Protein AF-0000000084936371 (afdb_homodimer)

Organism: Ferrimonas balearica (strain DSM 9799 / CCM 4581 / KCTC 23876 / PAT) (NCBI:txid550540)

Sequence (306 aa):
MTENYRIDNLDKALLSALQQDARVPYAELAKRHGVSAGTVHVRVEKMKQAGIITGTQAMVDPKSLGYQVCCFIGINLKAAGDYPKVLAKLQALPEVVEAYYTTGHYSIFTKIQTRSIDALHHLLVNQIQAIPQIQSTETLLSLQQPIQRQVTPMTENYRIDNLDKALLSALQQDARVPYAELAKRHGVSAGTVHVRVEKMKQAGIITGTQAMVDPKSLGYQVCCFIGINLKAAGDYPKVLAKLQALPEVVEAYYTTGHYSIFTKIQTRSIDALHHLLVNQIQAIPQIQSTETLLSLQQPIQRQVTP

pLDDT: mean 96.35, std 7.58, range [35.81, 98.81]

InterPro domains:
  IPR000485 AsnC-type HTH domain [PF13404] (7-48)
  IPR000485 AsnC-type HTH domain [PR00033] (7-23)
  IPR000485 AsnC-type HTH domain [PR00033] (23-34)
  IPR000485 AsnC-type HTH domain [PR00033] (34-53)
  IPR000485 AsnC-type HTH domain [PS50956] (7-68)
  IPR011008 Dimeric alpha-beta barrel [SSF54909] (69-153)
  IPR019887 Transcription regulator AsnC/Lrp, ligand binding domain [PF01037] (70-150)
  IPR019888 Transcription regulator AsnC-like [SM00344] (7-114)
  IPR036388 Winged helix-like DNA-binding domain superfamily [G3DSA:1.10.10.10] (2-57)
  IPR036390 Winged helix DNA-binding domain superfamily [SSF46785] (5-67)

Radius of gyration: 20.78 Å; Cα contacts (8 Å, |Δi|>4): 547; chains: 2; bounding box: 46×54×52 Å

Nearest PDB structures (foldseek):
  2cg4-assembly1_A  TM=9.683E-01  e=1.931E-22  Escherichia coli
  2w25-assembly1_B  TM=9.052E-01  e=7.317E-12  Mycobacterium tuberculosis H37Rv
  2w29-assembly1_B  TM=9.040E-01  e=1.673E-11  Mycobacterium tuberculosis H37Rv
  2ivm-assembly1_A  TM=8.876E-01  e=3.823E-11  Mycobacterium tuberculosis H37Rv
  2qz8-assembly1_B-2  TM=8.110E-01  e=8.855E-12  Mycobacterium tuberculosis H37Rv

Secondary structure (DSSP, 8-state):
--------HHHHHHHHHHHH-TTS-HHHHHHHHTS-HHHHHHHHHHHHHTTSEEEEEEEE-TGGGT--EEEEEEEEESSGGGHHHHHHHHHT-TTEEEEEEEESS-SEEEEEEESSHHHHHHIIIIIITTSTTEEEEEEEEEEEEEEE-PPP-/--------HHHHHHHHHHHH-TTS-HHHHHHHHTS-HHHHHHHHHHHHHTTSEEEEEEEE-TGGGT--EEEEEEEEESSGGGHHHHHHHHHT-TTEEEEEEEESS-SEEEEEEESSHHHHHHIIIIIITTSTTEEEEEEEEEEEEEEE-PPP-

Structure (mmCIF, N/CA/C/O backbone):
data_AF-0000000084936371-model_v1
#
loop_
_entity.id
_entity.type
_entity.pdbx_description
1 polymer 'Transcriptional regulator, AsnC family'
#
loop_
_atom_site.group_PDB
_atom_site.id
_atom_site.type_symbol
_atom_site.label_atom_id
_atom_site.label_alt_id
_atom_site.label_comp_id
_atom_site.label_asym_id
_atom_site.label_entity_id
_atom_site.label_seq_id
_atom_site.pdbx_PDB_ins_code
_atom_site.Cartn_x
_atom_site.Cartn_y
_atom_site.Cartn_z
_atom_site.occupancy
_atom_site.B_iso_or_equiv
_atom_site.auth_seq_id
_atom_site.auth_comp_id
_atom_site.auth_asym_id
_atom_site.auth_atom_id
_atom_site.pdbx_PDB_model_num
ATOM 1 N N . MET A 1 1 ? 11.742 22.812 -16.781 1 35.81 1 MET A N 1
ATOM 2 C CA . MET A 1 1 ? 12.617 21.672 -16.609 1 35.81 1 MET A CA 1
ATOM 3 C C . MET A 1 1 ? 12.586 21.172 -15.164 1 35.81 1 MET A C 1
ATOM 5 O O . MET A 1 1 ? 12.984 21.906 -14.25 1 35.81 1 MET A O 1
ATOM 9 N N . THR A 1 2 ? 11.625 20.516 -14.609 1 48.5 2 THR A N 1
ATOM 10 C CA . THR A 1 2 ? 11.453 20.266 -13.18 1 48.5 2 THR A CA 1
ATOM 11 C C . THR A 1 2 ? 12.75 19.75 -12.562 1 48.5 2 THR A C 1
ATOM 13 O O . THR A 1 2 ? 13.289 18.734 -13.008 1 48.5 2 THR A O 1
ATOM 16 N N . GLU A 1 3 ? 13.664 20.609 -12.156 1 56.38 3 GLU A N 1
ATOM 17 C CA . GLU A 1 3 ? 15 20.344 -11.633 1 56.38 3 GLU A CA 1
ATOM 18 C C . GLU A 1 3 ? 15.023 19.109 -10.758 1 56.38 3 GLU A C 1
ATOM 20 O O . GLU A 1 3 ? 14.062 18.812 -10.047 1 56.38 3 GLU A O 1
ATOM 25 N N . ASN A 1 4 ? 15.859 18.031 -11.133 1 73.94 4 ASN A N 1
ATOM 26 C CA . ASN A 1 4 ? 16.141 16.797 -10.398 1 73.94 4 ASN A CA 1
ATOM 27 C C . ASN A 1 4 ? 16.531 17.078 -8.953 1 73.94 4 ASN A C 1
ATOM 29 O O . ASN A 1 4 ? 17.625 17.562 -8.688 1 73.94 4 ASN A O 1
ATOM 33 N N . TYR A 1 5 ? 15.594 17.375 -7.945 1 87.75 5 TYR A N 1
ATOM 34 C CA . TYR A 1 5 ? 15.844 17.609 -6.527 1 87.75 5 TYR A CA 1
ATOM 35 C C . TYR A 1 5 ? 16.578 16.438 -5.902 1 87.75 5 TYR A C 1
ATOM 37 O O . TYR A 1 5 ? 16.125 15.297 -5.961 1 87.75 5 TYR A O 1
ATOM 45 N N . ARG A 1 6 ? 17.844 16.781 -5.586 1 90.81 6 ARG A N 1
ATOM 46 C CA . ARG A 1 6 ? 18.641 15.766 -4.891 1 90.81 6 ARG A CA 1
ATOM 47 C C . ARG A 1 6 ? 18.453 15.867 -3.381 1 90.81 6 ARG A C 1
ATOM 49 O O . ARG A 1 6 ? 18.812 16.891 -2.777 1 90.81 6 ARG A O 1
ATOM 56 N N . ILE A 1 7 ? 18.016 14.891 -2.83 1 94.56 7 ILE A N 1
ATOM 57 C CA . ILE A 1 7 ? 17.703 14.945 -1.406 1 94.56 7 ILE A CA 1
ATOM 58 C C . ILE A 1 7 ? 18.984 14.781 -0.588 1 94.56 7 ILE A C 1
ATOM 60 O O . ILE A 1 7 ? 19.859 13.992 -0.949 1 94.56 7 ILE A O 1
ATOM 64 N N . ASP A 1 8 ? 19.062 15.461 0.548 1 96.56 8 ASP A N 1
ATOM 65 C CA . ASP A 1 8 ? 20.172 15.312 1.484 1 96.56 8 ASP A CA 1
ATOM 66 C C . ASP A 1 8 ? 19.703 14.672 2.791 1 96.56 8 ASP A C 1
ATOM 68 O O . ASP A 1 8 ? 18.594 14.133 2.863 1 96.56 8 ASP A O 1
ATOM 72 N N . ASN A 1 9 ? 20.562 14.688 3.77 1 96.94 9 ASN A N 1
ATOM 73 C CA . ASN A 1 9 ? 20.281 13.977 5.012 1 96.94 9 ASN A CA 1
ATOM 74 C C . ASN A 1 9 ? 19.094 14.578 5.75 1 96.94 9 ASN A C 1
ATOM 76 O O . ASN A 1 9 ? 18.297 13.859 6.355 1 96.94 9 ASN A O 1
ATOM 80 N N . LEU A 1 10 ? 19.031 15.867 5.715 1 97.75 10 LEU A N 1
ATOM 81 C CA . LEU A 1 10 ? 17.875 16.516 6.344 1 97.75 10 LEU A CA 1
ATOM 82 C C . LEU A 1 10 ? 16.578 16.094 5.668 1 97.75 10 LEU A C 1
ATOM 84 O O . LEU A 1 10 ? 15.602 15.758 6.34 1 97.75 10 LEU A O 1
ATOM 88 N N . ASP A 1 11 ? 16.578 16.125 4.316 1 98.12 11 ASP A N 1
ATOM 89 C CA . ASP A 1 11 ? 15.398 15.711 3.568 1 98.12 11 ASP A CA 1
ATOM 90 C C . ASP A 1 11 ? 14.977 14.289 3.947 1 98.12 11 ASP A C 1
ATOM 92 O O . ASP A 1 11 ? 13.789 14.023 4.16 1 98.12 11 ASP A O 1
ATOM 96 N N . LYS A 1 12 ? 15.984 13.445 4.023 1 98.12 12 LYS A N 1
ATOM 97 C CA . LYS A 1 12 ? 15.711 12.055 4.371 1 98.12 12 LYS A CA 1
ATOM 98 C C . LYS A 1 12 ? 15.078 11.945 5.754 1 98.12 12 LYS A C 1
ATOM 100 O O . LYS A 1 12 ? 14.133 11.18 5.953 1 98.12 12 LYS A O 1
ATOM 105 N N . ALA A 1 13 ? 15.586 12.656 6.625 1 98.06 13 ALA A N 1
ATOM 106 C CA . ALA A 1 13 ? 15.07 12.641 7.992 1 98.06 13 ALA A CA 1
ATOM 107 C C . ALA A 1 13 ? 13.641 13.172 8.039 1 98.06 13 ALA A C 1
ATOM 109 O O . ALA A 1 13 ? 12.789 12.602 8.734 1 98.06 13 ALA A O 1
ATOM 110 N N . LEU A 1 14 ? 13.422 14.227 7.363 1 98.44 14 LEU A N 1
ATOM 111 C CA . LEU A 1 14 ? 12.078 14.805 7.309 1 98.44 14 LEU A CA 1
ATOM 112 C C . LEU A 1 14 ? 11.086 13.812 6.707 1 98.44 14 LEU A C 1
ATOM 114 O O . LEU A 1 14 ? 9.992 13.633 7.234 1 98.44 14 LEU A O 1
ATOM 118 N N . LEU A 1 15 ? 11.484 13.188 5.625 1 98.62 15 LEU A N 1
ATOM 119 C CA . LEU A 1 15 ? 10.625 12.211 4.961 1 98.62 15 LEU A CA 1
ATOM 120 C C . LEU A 1 15 ? 10.281 11.062 5.902 1 98.62 15 LEU A C 1
ATOM 122 O O . LEU A 1 15 ? 9.125 10.648 5.996 1 98.62 15 LEU A O 1
ATOM 126 N N . SER A 1 16 ? 11.281 10.586 6.555 1 98.31 16 SER A N 1
ATOM 127 C CA . SER A 1 16 ? 11.07 9.484 7.488 1 98.31 16 SER A CA 1
ATOM 128 C C . SER A 1 16 ? 10.07 9.859 8.57 1 98.31 16 SER A C 1
ATOM 130 O O . SER A 1 16 ? 9.18 9.078 8.906 1 98.31 16 SER A O 1
ATOM 132 N N . ALA A 1 17 ? 10.211 11.031 9.102 1 98.38 17 ALA A N 1
ATOM 133 C CA . ALA A 1 17 ? 9.312 11.508 10.148 1 98.38 17 ALA A CA 1
ATOM 134 C C . ALA A 1 17 ? 7.887 11.656 9.625 1 98.38 17 ALA A C 1
ATOM 136 O O . ALA A 1 17 ? 6.93 11.219 10.273 1 98.38 17 ALA A O 1
ATOM 137 N N . LEU A 1 18 ? 7.754 12.203 8.453 1 98.5 18 LEU A N 1
ATOM 138 C CA . LEU A 1 18 ? 6.445 12.508 7.879 1 98.5 18 LEU A CA 1
ATOM 139 C C . LEU A 1 18 ? 5.75 11.234 7.41 1 98.5 18 LEU A C 1
ATOM 141 O O . LEU A 1 18 ? 4.52 11.156 7.395 1 98.5 18 LEU A O 1
ATOM 145 N N . GLN A 1 19 ? 6.551 10.227 7.012 1 98.44 19 GLN A N 1
ATOM 146 C CA . GLN A 1 19 ? 5.992 8.914 6.68 1 98.44 19 GLN A CA 1
ATOM 147 C C . GLN A 1 19 ? 5.375 8.258 7.906 1 98.44 19 GLN A C 1
ATOM 149 O O . GLN A 1 19 ? 4.422 7.484 7.789 1 98.44 19 GLN A O 1
ATOM 154 N N . GLN A 1 20 ? 5.914 8.57 9.008 1 97.56 20 GLN A N 1
ATOM 155 C CA . GLN A 1 20 ? 5.418 8 10.258 1 97.56 20 GLN A CA 1
ATOM 156 C C . GLN A 1 20 ? 4.223 8.789 10.781 1 97.56 20 GLN A C 1
ATOM 158 O O . GLN A 1 20 ? 3.246 8.211 11.258 1 97.56 20 GLN A O 1
ATOM 163 N N . ASP A 1 21 ? 4.355 10.039 10.695 1 97.69 21 ASP A N 1
ATOM 164 C CA . ASP A 1 21 ? 3.293 10.945 11.117 1 97.69 21 ASP A CA 1
ATOM 165 C C . ASP A 1 21 ? 3.375 12.273 10.375 1 97.69 21 ASP A C 1
ATOM 167 O O . ASP A 1 21 ? 4.188 13.141 10.711 1 97.69 21 ASP A O 1
ATOM 171 N N . ALA A 1 22 ? 2.48 12.422 9.516 1 97.88 22 ALA A N 1
ATOM 172 C CA . ALA A 1 22 ? 2.516 13.617 8.672 1 97.88 22 ALA A CA 1
ATOM 173 C C . ALA A 1 22 ? 1.972 14.828 9.422 1 97.88 22 ALA A C 1
ATOM 175 O O . ALA A 1 22 ? 2.07 15.961 8.945 1 97.88 22 ALA A O 1
ATOM 176 N N . ARG A 1 23 ? 1.447 14.617 10.562 1 94.81 23 ARG A N 1
ATOM 177 C CA . ARG A 1 23 ? 0.842 15.711 11.312 1 94.81 23 ARG A CA 1
ATOM 178 C C . ARG A 1 23 ? 1.843 16.328 12.281 1 94.81 23 ARG A C 1
ATOM 180 O O . ARG A 1 23 ? 1.533 17.312 12.953 1 94.81 23 ARG A O 1
ATOM 187 N N . VAL A 1 24 ? 2.99 15.766 12.383 1 96.38 24 VAL A N 1
ATOM 188 C CA . VAL A 1 24 ? 4.012 16.328 13.266 1 96.38 24 VAL A CA 1
ATOM 189 C C . VAL A 1 24 ? 4.262 17.781 12.906 1 96.38 24 VAL A C 1
ATOM 191 O O . VAL A 1 24 ? 4.414 18.125 11.727 1 96.38 24 VAL A O 1
ATOM 194 N N . PRO A 1 25 ? 4.242 18.688 13.883 1 96.88 25 PRO A N 1
ATOM 195 C CA . PRO A 1 25 ? 4.496 20.109 13.586 1 96.88 25 PRO A CA 1
ATOM 196 C C . PRO A 1 25 ? 5.883 20.344 13 1 96.88 25 PRO A C 1
ATOM 198 O O . PRO A 1 25 ? 6.867 19.781 13.484 1 96.88 25 PRO A O 1
ATOM 201 N N . TYR A 1 26 ? 5.914 21.219 12.023 1 97.06 26 TYR A N 1
ATOM 202 C CA . TYR A 1 26 ? 7.191 21.547 11.406 1 97.06 26 TYR A CA 1
ATOM 203 C C . TYR A 1 26 ? 8.148 22.156 12.422 1 97.06 26 TYR A C 1
ATOM 205 O O . TYR A 1 26 ? 9.359 21.953 12.344 1 97.06 26 TYR A O 1
ATOM 213 N N . ALA A 1 27 ? 7.586 22.859 13.398 1 97.88 27 ALA A N 1
ATOM 214 C CA . ALA A 1 27 ? 8.398 23.453 14.445 1 97.88 27 ALA A CA 1
ATOM 215 C C . ALA A 1 27 ? 9.125 22.391 15.258 1 97.88 27 ALA A C 1
ATOM 217 O O . ALA A 1 27 ? 10.289 22.578 15.633 1 97.88 27 ALA A O 1
ATOM 218 N N . GLU A 1 28 ? 8.484 21.344 15.523 1 97.81 28 GLU A N 1
ATOM 219 C CA . GLU A 1 28 ? 9.086 20.234 16.266 1 97.81 28 GLU A CA 1
ATOM 220 C C . GLU A 1 28 ? 10.195 19.578 15.453 1 97.81 28 GLU A C 1
ATOM 222 O O . GLU A 1 28 ? 11.273 19.297 15.977 1 97.81 28 GLU A O 1
ATOM 227 N N . LEU A 1 29 ? 9.922 19.312 14.188 1 97.62 29 LEU A N 1
ATOM 228 C CA . LEU A 1 29 ? 10.93 18.734 13.305 1 97.62 29 LEU A CA 1
ATOM 229 C C . LEU A 1 29 ? 12.148 19.656 13.211 1 97.62 29 LEU A C 1
ATOM 231 O O . LEU A 1 29 ? 13.289 19.172 13.219 1 97.62 29 LEU A O 1
ATOM 235 N N . ALA A 1 30 ? 11.898 20.922 13.094 1 98.06 30 ALA A N 1
ATOM 236 C CA . ALA A 1 30 ? 12.953 21.922 13.008 1 98.06 30 ALA A CA 1
ATOM 237 C C . ALA A 1 30 ? 13.875 21.859 14.227 1 98.06 30 ALA A C 1
ATOM 239 O O . ALA A 1 30 ? 15.102 21.844 14.086 1 98.06 30 ALA A O 1
ATOM 240 N N . LYS A 1 31 ? 13.289 21.797 15.398 1 97.75 31 LYS A N 1
ATOM 241 C CA . LYS A 1 31 ? 14.039 21.734 16.656 1 97.75 31 LYS A CA 1
ATOM 242 C C . LYS A 1 31 ? 14.914 20.484 16.719 1 97.75 31 LYS A C 1
ATOM 244 O O . LYS A 1 31 ? 16.078 20.562 17.125 1 97.75 31 LYS A O 1
ATOM 249 N N . ARG A 1 32 ? 14.422 19.406 16.266 1 96.81 32 ARG A N 1
ATOM 250 C CA . ARG A 1 32 ? 15.125 18.125 16.312 1 96.81 32 ARG A CA 1
ATOM 251 C C . ARG A 1 32 ? 16.375 18.156 15.438 1 96.81 32 ARG A C 1
ATOM 253 O O . ARG A 1 32 ? 17.359 17.469 15.727 1 96.81 32 ARG A O 1
ATOM 260 N N . HIS A 1 33 ? 16.328 19 14.414 1 97.12 33 HIS A N 1
ATOM 261 C CA . HIS A 1 33 ? 17.391 18.922 13.43 1 97.12 33 HIS A CA 1
ATOM 262 C C . HIS A 1 33 ? 18.172 20.234 13.352 1 97.12 33 HIS A C 1
ATOM 264 O O . HIS A 1 33 ? 18.969 20.438 12.445 1 97.12 33 HIS A O 1
ATOM 270 N N . GLY A 1 34 ? 17.875 21.172 14.195 1 97.25 34 GLY A N 1
ATOM 271 C CA . GLY A 1 34 ? 18.641 22.391 14.312 1 97.25 34 GLY A CA 1
ATOM 272 C C . GLY A 1 34 ? 18.422 23.359 13.156 1 97.25 34 GLY A C 1
ATOM 273 O O . GLY A 1 34 ? 19.375 23.984 12.68 1 97.25 34 GLY A O 1
ATOM 274 N N . VAL A 1 35 ?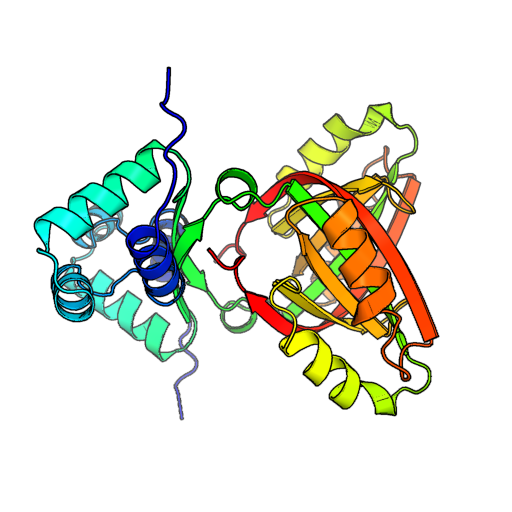 17.266 23.375 12.609 1 97.88 35 VAL A N 1
ATOM 275 C CA . VAL A 1 35 ? 16.906 24.312 11.539 1 97.88 35 VAL A CA 1
ATOM 276 C C . VAL A 1 35 ? 15.656 25.094 11.93 1 97.88 35 VAL A C 1
ATOM 278 O O . VAL A 1 35 ? 15.102 24.891 13.016 1 97.88 35 VAL A O 1
ATOM 281 N N . SER A 1 36 ? 15.297 26.016 11.109 1 97.75 36 SER A N 1
ATOM 282 C CA . SER A 1 36 ? 14.086 26.781 11.375 1 97.75 36 SER A CA 1
ATOM 283 C C . SER A 1 36 ? 12.852 26.062 10.82 1 97.75 36 SER A C 1
ATOM 285 O O . SER A 1 36 ? 12.961 25.25 9.898 1 97.75 36 SER A O 1
ATOM 287 N N . ALA A 1 37 ? 11.703 26.406 11.375 1 97.62 37 ALA A N 1
ATOM 288 C CA . ALA A 1 37 ? 10.445 25.891 10.836 1 97.62 37 ALA A CA 1
ATOM 289 C C . ALA A 1 37 ? 10.273 26.297 9.375 1 97.62 37 ALA A C 1
ATOM 291 O O . ALA A 1 37 ? 9.711 25.531 8.578 1 97.62 37 ALA A O 1
ATOM 292 N N . GLY A 1 38 ? 10.68 27.5 9.023 1 97.94 38 GLY A N 1
ATOM 293 C CA . GLY A 1 38 ? 10.648 27.953 7.645 1 97.94 38 GLY A CA 1
ATOM 294 C C . GLY A 1 38 ? 11.453 27.078 6.707 1 97.94 38 GLY A C 1
ATOM 295 O O . GLY A 1 38 ? 11.023 26.781 5.594 1 97.94 38 GLY A O 1
ATOM 296 N N . THR A 1 39 ? 12.609 26.641 7.172 1 97.81 39 THR A N 1
ATOM 297 C CA . THR A 1 39 ? 13.461 25.75 6.383 1 97.81 39 THR A CA 1
ATOM 298 C C . THR A 1 39 ? 12.758 24.422 6.129 1 97.81 39 THR A C 1
ATOM 300 O O . THR A 1 39 ? 12.766 23.922 5.004 1 97.81 39 THR A O 1
ATOM 303 N N . VAL A 1 40 ? 12.156 23.859 7.176 1 98.38 40 VAL A N 1
ATOM 304 C CA . VAL A 1 40 ? 11.43 22.594 7.031 1 98.38 40 VAL A CA 1
ATOM 305 C C . VAL A 1 40 ? 10.305 22.766 6.004 1 98.38 40 VAL A C 1
ATOM 307 O O . VAL A 1 40 ? 10.148 21.938 5.105 1 98.38 40 VAL A O 1
ATOM 310 N N . HIS A 1 41 ? 9.586 23.844 6.129 1 98 41 HIS A N 1
ATOM 311 C CA . HIS A 1 41 ? 8.484 24.125 5.211 1 98 41 HIS A CA 1
ATOM 312 C C . HIS A 1 41 ? 8.977 24.172 3.768 1 98 41 HIS A C 1
ATOM 314 O O . HIS A 1 41 ? 8.406 23.531 2.887 1 98 41 HIS A O 1
ATOM 320 N N . VAL A 1 42 ? 9.992 24.875 3.535 1 97.88 42 VAL A N 1
ATOM 321 C CA . VAL A 1 42 ? 10.547 25.062 2.197 1 97.88 42 VAL A CA 1
ATOM 322 C C . VAL A 1 42 ? 11.008 23.719 1.635 1 97.88 42 VAL A C 1
ATOM 324 O O . VAL A 1 42 ? 10.734 23.391 0.477 1 97.88 42 VAL A O 1
ATOM 327 N N . ARG A 1 43 ? 11.711 22.953 2.498 1 98.06 43 ARG A N 1
ATOM 328 C CA . ARG A 1 43 ? 12.211 21.656 2.053 1 98.06 43 ARG A CA 1
ATOM 329 C C . ARG A 1 43 ? 11.055 20.719 1.687 1 98.06 43 ARG A C 1
ATOM 331 O O . ARG A 1 43 ? 11.109 20.031 0.662 1 98.06 43 ARG A O 1
ATOM 338 N N . VAL A 1 44 ? 10.039 20.672 2.486 1 97.94 44 VAL A N 1
ATOM 339 C CA . VAL A 1 44 ? 8.883 19.812 2.23 1 97.94 44 VAL A CA 1
ATOM 340 C C . VAL A 1 44 ? 8.203 20.234 0.929 1 97.94 44 VAL A C 1
ATOM 342 O O . VAL A 1 44 ? 7.871 19.391 0.092 1 97.94 44 VAL A O 1
ATOM 345 N N . GLU A 1 45 ? 8.055 21.531 0.758 1 97.31 45 GLU A N 1
ATOM 346 C CA . GLU A 1 45 ? 7.426 22.047 -0.455 1 97.31 45 GLU A CA 1
ATOM 347 C C . GLU A 1 45 ? 8.25 21.703 -1.692 1 97.31 45 GLU A C 1
ATOM 349 O O . GLU A 1 45 ? 7.695 21.344 -2.734 1 97.31 45 GLU A O 1
ATOM 354 N N . LYS A 1 46 ? 9.5 21.812 -1.595 1 97.62 46 LYS A N 1
ATOM 355 C CA . LYS A 1 46 ? 10.375 21.438 -2.705 1 97.62 46 LYS A CA 1
ATOM 356 C C . LYS A 1 46 ? 10.242 19.953 -3.047 1 97.62 46 LYS A C 1
ATOM 358 O O . LYS A 1 46 ? 10.242 19.594 -4.223 1 97.62 46 LYS A O 1
ATOM 363 N N . MET A 1 47 ? 10.117 19.172 -2.018 1 98.06 47 MET A N 1
ATOM 364 C CA . MET A 1 47 ? 9.984 17.734 -2.246 1 98.06 47 MET A CA 1
ATOM 365 C C . MET A 1 47 ? 8.633 17.406 -2.865 1 98.06 47 MET A C 1
ATOM 367 O O . MET A 1 47 ? 8.523 16.469 -3.662 1 98.06 47 MET A O 1
ATOM 371 N N . LYS A 1 48 ? 7.625 18.125 -2.535 1 97.62 48 LYS A N 1
ATOM 372 C CA . LYS A 1 48 ? 6.328 17.969 -3.191 1 97.62 48 LYS A CA 1
ATOM 373 C C . LYS A 1 48 ? 6.414 18.344 -4.668 1 97.62 48 LYS A C 1
ATOM 375 O O . LYS A 1 48 ? 5.953 17.594 -5.531 1 97.62 48 LYS A O 1
ATOM 380 N N . GLN A 1 49 ? 7.027 19.422 -4.973 1 97 49 GLN A N 1
ATOM 381 C CA . GLN A 1 49 ? 7.156 19.922 -6.336 1 97 49 GLN A CA 1
ATOM 382 C C . GLN A 1 49 ? 7.98 18.969 -7.195 1 97 49 GLN A C 1
ATOM 384 O O . GLN A 1 49 ? 7.723 18.812 -8.391 1 97 49 GLN A O 1
ATOM 389 N N . ALA A 1 50 ? 8.906 18.391 -6.52 1 96.94 50 ALA A N 1
ATOM 390 C CA . ALA A 1 50 ? 9.781 17.453 -7.227 1 96.94 50 ALA A CA 1
ATOM 391 C C . ALA A 1 50 ? 9.109 16.094 -7.422 1 96.94 50 ALA A C 1
ATOM 393 O O . ALA A 1 50 ? 9.68 15.211 -8.055 1 96.94 50 ALA A O 1
ATOM 394 N N . GLY A 1 51 ? 7.969 15.898 -6.812 1 97.12 51 GLY A N 1
ATOM 395 C CA . GLY A 1 51 ? 7.238 14.648 -6.969 1 97.12 51 GLY A CA 1
ATOM 396 C C . GLY A 1 51 ? 7.684 13.57 -6 1 97.12 51 GLY A C 1
ATOM 397 O O . GLY A 1 51 ? 7.297 12.406 -6.137 1 97.12 51 GLY A O 1
ATOM 398 N N . ILE A 1 52 ? 8.562 13.914 -5.078 1 98.12 52 ILE A N 1
ATOM 399 C CA . ILE A 1 52 ? 9.031 12.961 -4.078 1 98.12 52 ILE A CA 1
ATOM 400 C C . ILE A 1 52 ? 7.91 12.672 -3.08 1 98.12 52 ILE A C 1
ATOM 402 O O . ILE A 1 52 ? 7.621 11.508 -2.785 1 98.12 52 ILE A O 1
ATOM 406 N N . ILE A 1 53 ? 7.387 13.719 -2.541 1 98.25 53 ILE A N 1
ATOM 407 C CA . ILE A 1 53 ? 6.16 13.594 -1.76 1 98.25 53 ILE A CA 1
ATOM 408 C C . ILE A 1 53 ? 4.945 13.695 -2.682 1 98.25 53 ILE A C 1
ATOM 410 O O . ILE A 1 53 ? 4.754 14.703 -3.359 1 98.25 53 ILE A O 1
ATOM 414 N N . THR A 1 54 ? 4.16 12.695 -2.691 1 97.94 54 THR A N 1
ATOM 415 C CA . THR A 1 54 ? 3.084 12.641 -3.676 1 97.94 54 THR A CA 1
ATOM 416 C C . THR A 1 54 ? 1.75 13.023 -3.041 1 97.94 54 THR A C 1
ATOM 418 O O . THR A 1 54 ? 0.756 13.219 -3.742 1 97.94 54 THR A O 1
ATOM 421 N N . GLY A 1 55 ? 1.724 13.102 -1.684 1 97.62 55 GLY A N 1
ATOM 422 C CA . GLY A 1 55 ? 0.52 13.484 -0.959 1 97.62 55 GLY A CA 1
ATOM 423 C C . GLY A 1 55 ? 0.563 13.109 0.509 1 97.62 55 GLY A C 1
ATOM 424 O O . GLY A 1 55 ? 1.533 12.5 0.972 1 97.62 55 GLY A O 1
ATOM 425 N N . THR A 1 56 ? -0.404 13.555 1.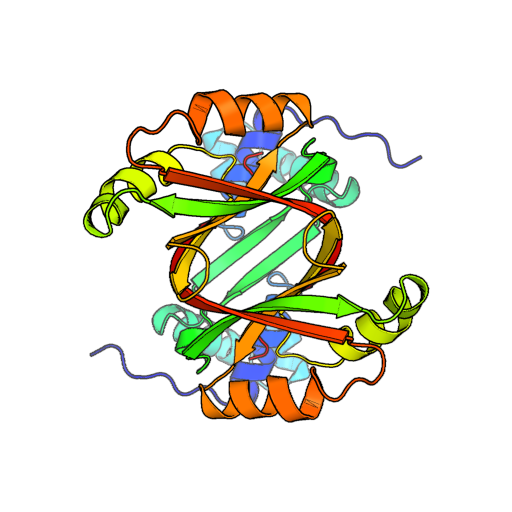198 1 98.38 56 THR A N 1
ATOM 426 C CA . THR A 1 56 ? -0.639 13.18 2.59 1 98.38 56 THR A CA 1
ATOM 427 C C . THR A 1 56 ? -2.004 12.523 2.75 1 98.38 56 THR A C 1
ATOM 429 O O . THR A 1 56 ? -3.025 13.094 2.363 1 98.38 56 THR A O 1
ATOM 432 N N . GLN A 1 57 ? -1.984 11.344 3.312 1 98.62 57 GLN A N 1
ATOM 433 C CA . GLN A 1 57 ? -3.217 10.562 3.332 1 98.62 57 GLN A CA 1
ATOM 434 C C . GLN A 1 57 ? -3.518 10.039 4.734 1 98.62 57 GLN A C 1
ATOM 436 O O . GLN A 1 57 ? -2.6 9.711 5.492 1 98.62 57 GLN A O 1
ATOM 441 N N . ALA A 1 58 ? -4.812 9.969 5.059 1 98.56 58 ALA A N 1
ATOM 442 C CA . ALA A 1 58 ? -5.246 9.188 6.215 1 98.56 58 ALA A CA 1
ATOM 443 C C . ALA A 1 58 ? -5.246 7.695 5.902 1 98.56 58 ALA A C 1
ATOM 445 O O . ALA A 1 58 ? -5.816 7.266 4.898 1 98.56 58 ALA A O 1
ATOM 446 N N . MET A 1 59 ? -4.555 6.984 6.688 1 98.62 59 MET A N 1
ATOM 447 C CA . MET A 1 59 ? -4.531 5.531 6.551 1 98.62 59 MET A CA 1
ATOM 448 C C . MET A 1 59 ? -5.676 4.895 7.332 1 98.62 59 MET A C 1
ATOM 450 O O . MET A 1 59 ? -5.973 5.312 8.453 1 98.62 59 MET A O 1
ATOM 454 N N . VAL A 1 60 ? -6.27 3.924 6.699 1 98.19 60 VAL A N 1
ATOM 455 C CA . VAL A 1 60 ? -7.402 3.289 7.359 1 98.19 60 VAL A CA 1
ATOM 456 C C . VAL A 1 60 ? -7.137 1.795 7.531 1 98.19 60 VAL A C 1
ATOM 458 O O . VAL A 1 60 ? -6.383 1.201 6.754 1 98.19 60 VAL A O 1
ATOM 461 N N . ASP A 1 61 ? -7.758 1.234 8.5 1 97.44 61 ASP A N 1
ATOM 462 C CA . ASP A 1 61 ? -7.723 -0.209 8.711 1 97.44 61 ASP A CA 1
ATOM 463 C C . ASP A 1 61 ? -8.852 -0.905 7.961 1 97.44 61 ASP A C 1
ATOM 465 O O . ASP A 1 61 ? -10.023 -0.756 8.312 1 97.44 61 ASP A O 1
ATOM 469 N N . PRO A 1 62 ? -8.531 -1.671 6.969 1 97.69 62 PRO A N 1
ATOM 470 C CA . PRO A 1 62 ? -9.594 -2.332 6.203 1 97.69 62 PRO A CA 1
ATOM 471 C C . PRO A 1 62 ? -10.516 -3.176 7.078 1 97.69 62 PRO A C 1
ATOM 473 O O . PRO A 1 62 ? -11.734 -3.174 6.879 1 97.69 62 PRO A O 1
ATOM 476 N N . LYS A 1 63 ? -10 -3.861 8.055 1 96.38 63 LYS A N 1
ATOM 477 C CA . LYS A 1 63 ? -10.797 -4.73 8.914 1 96.38 63 LYS A CA 1
ATOM 478 C C . LYS A 1 63 ? -11.844 -3.932 9.688 1 96.38 63 LYS A C 1
ATOM 480 O O . LYS A 1 63 ? -13 -4.359 9.805 1 96.38 63 LYS A O 1
ATOM 485 N N . SER A 1 64 ? -11.422 -2.82 10.164 1 96.12 64 SER A N 1
ATOM 486 C CA . SER A 1 64 ? -12.336 -1.964 10.914 1 96.12 64 SER A CA 1
ATOM 487 C C . SER A 1 64 ? -13.438 -1.411 10.016 1 96.12 64 SER A C 1
ATOM 489 O O . SER A 1 64 ? -14.469 -0.938 10.508 1 96.12 64 SER A O 1
ATOM 491 N N . LEU A 1 65 ? -13.234 -1.469 8.727 1 96.19 65 LEU A N 1
ATOM 492 C CA . LEU A 1 65 ? -14.234 -0.994 7.773 1 96.19 65 LEU A CA 1
ATOM 493 C C . LEU A 1 65 ? -15.039 -2.156 7.207 1 96.19 65 LEU A C 1
ATOM 495 O O . LEU A 1 65 ? -15.828 -1.976 6.273 1 96.19 65 LEU A O 1
ATOM 499 N N . GLY A 1 66 ? -14.758 -3.332 7.68 1 96.06 66 GLY A N 1
ATOM 500 C CA . GLY A 1 66 ? -15.57 -4.488 7.332 1 96.06 66 GLY A CA 1
ATOM 501 C C . GLY A 1 66 ? -14.93 -5.375 6.281 1 96.06 66 GLY A C 1
ATOM 502 O O . GLY A 1 66 ? -15.516 -6.375 5.867 1 96.06 66 GLY A O 1
ATOM 503 N N . TYR A 1 67 ? -13.789 -5.02 5.824 1 97.88 67 TYR A N 1
ATOM 504 C CA . TYR A 1 67 ? -13.07 -5.879 4.891 1 97.88 67 TYR A CA 1
ATOM 505 C C . TYR A 1 67 ? -12.367 -7.012 5.629 1 97.88 67 TYR A C 1
ATOM 507 O O . TYR A 1 67 ? -11.336 -6.801 6.273 1 97.88 67 TYR A O 1
ATOM 515 N N . GLN A 1 68 ? -12.773 -8.188 5.348 1 97.62 68 GLN A N 1
ATOM 516 C CA . GLN A 1 68 ? -12.297 -9.305 6.152 1 97.62 68 GLN A CA 1
ATOM 517 C C . GLN A 1 68 ? -11.383 -10.219 5.34 1 97.62 68 GLN A C 1
ATOM 519 O O . GLN A 1 68 ? -10.727 -11.102 5.891 1 97.62 68 GLN A O 1
ATOM 524 N N . VAL A 1 69 ? -11.391 -9.953 4.059 1 98.38 69 VAL A N 1
ATOM 525 C CA . VAL A 1 69 ? -10.641 -10.859 3.193 1 98.38 69 VAL A CA 1
ATOM 526 C C . VAL A 1 69 ? -9.641 -10.07 2.352 1 98.38 69 VAL A C 1
ATOM 528 O O . VAL A 1 69 ? -10 -9.07 1.723 1 98.38 69 VAL A O 1
ATOM 531 N N . CYS A 1 70 ? -8.461 -10.43 2.457 1 98.69 70 CYS A N 1
ATOM 532 C CA . CYS A 1 70 ? -7.395 -9.945 1.587 1 98.69 70 CYS A CA 1
ATOM 533 C C . CYS A 1 70 ? -6.781 -11.086 0.785 1 98.69 70 CYS A C 1
ATOM 535 O O . CYS A 1 70 ? -6.457 -12.141 1.341 1 98.69 70 CYS A O 1
ATOM 537 N N . CYS A 1 71 ? -6.68 -10.914 -0.48 1 98.31 71 CYS A N 1
ATOM 538 C CA . CYS A 1 71 ? -6.027 -11.938 -1.288 1 98.31 71 CYS A CA 1
ATOM 539 C C . CYS A 1 71 ? -5.348 -11.32 -2.506 1 98.31 71 CYS A C 1
ATOM 541 O O . CYS A 1 71 ? -5.527 -10.133 -2.789 1 98.31 71 CYS A O 1
ATOM 543 N N . PHE A 1 72 ? -4.574 -12.164 -3.121 1 98.12 72 PHE A N 1
ATOM 544 C CA . PHE A 1 72 ? -3.936 -11.828 -4.387 1 98.12 72 PHE A CA 1
ATOM 545 C C . PHE A 1 72 ? -4.453 -12.719 -5.508 1 98.12 72 PHE A C 1
ATOM 547 O O . PHE A 1 72 ? -4.672 -13.922 -5.305 1 98.12 72 PHE A O 1
ATOM 554 N N . ILE A 1 73 ? -4.586 -12.141 -6.66 1 98 73 ILE A N 1
ATOM 555 C CA . ILE A 1 73 ? -5.004 -12.914 -7.82 1 98 73 ILE A CA 1
ATOM 556 C C . ILE A 1 73 ? -4.008 -12.719 -8.961 1 98 73 ILE A C 1
ATOM 558 O O . ILE A 1 73 ? -3.824 -11.602 -9.445 1 98 73 ILE A O 1
ATOM 562 N N . GLY A 1 74 ? -3.32 -13.797 -9.32 1 97.5 74 GLY A N 1
ATOM 563 C CA . GLY A 1 74 ? -2.602 -13.836 -10.586 1 97.5 74 GLY A CA 1
ATOM 564 C C . GLY A 1 74 ? -3.508 -14.055 -11.781 1 97.5 74 GLY A C 1
ATOM 565 O O . GLY A 1 74 ? -4.352 -14.953 -11.766 1 97.5 74 GLY A O 1
ATOM 566 N N . ILE A 1 75 ? -3.34 -13.281 -12.805 1 98.44 75 ILE A N 1
ATOM 567 C CA . ILE A 1 75 ? -4.203 -13.336 -13.977 1 98.44 75 ILE A CA 1
ATOM 568 C C . ILE A 1 75 ? -3.365 -13.602 -15.227 1 98.44 75 ILE A C 1
ATOM 570 O O . ILE A 1 75 ? -2.367 -12.914 -15.469 1 98.44 75 ILE A O 1
ATOM 574 N N . ASN A 1 76 ? -3.744 -14.578 -15.93 1 98.38 76 ASN A N 1
ATOM 575 C CA . ASN A 1 76 ? -3.188 -14.836 -17.25 1 98.38 76 ASN A CA 1
ATOM 576 C C . ASN A 1 76 ? -4.156 -14.422 -18.359 1 98.38 76 ASN A C 1
ATOM 578 O O . ASN A 1 76 ? -5.328 -14.812 -18.344 1 98.38 76 ASN A O 1
ATOM 582 N N . LEU A 1 77 ? -3.652 -13.727 -19.312 1 98.25 77 LEU A N 1
ATOM 583 C CA . LEU A 1 77 ? -4.477 -13.234 -20.422 1 98.25 77 LEU A CA 1
ATOM 584 C C . LEU A 1 77 ? -4.434 -14.195 -21.594 1 98.25 77 LEU A C 1
ATOM 586 O O . LEU A 1 77 ? -3.455 -14.922 -21.781 1 98.25 77 LEU A O 1
ATOM 590 N N . LYS A 1 78 ? -5.477 -14.195 -22.391 1 97.69 78 LYS A N 1
ATOM 591 C CA . LYS A 1 78 ? -5.52 -15.008 -23.594 1 97.69 78 LYS A CA 1
ATOM 592 C C . LYS A 1 78 ? -4.516 -14.516 -24.625 1 97.69 78 LYS A C 1
ATOM 594 O O . LYS A 1 78 ? -3.875 -15.312 -25.312 1 97.69 78 LYS A O 1
ATOM 599 N N . ALA A 1 79 ? -4.438 -13.234 -24.703 1 96.44 79 ALA A N 1
ATOM 600 C CA . ALA A 1 79 ? -3.475 -12.602 -25.594 1 96.44 79 ALA A CA 1
ATOM 601 C C . ALA A 1 79 ? -2.801 -11.414 -24.922 1 96.44 79 ALA A C 1
ATOM 603 O O . ALA A 1 79 ? -3.449 -10.656 -24.203 1 96.44 79 ALA A O 1
ATOM 604 N N . ALA A 1 80 ? -1.502 -11.219 -25.297 1 89.38 80 ALA A N 1
ATOM 605 C CA . ALA A 1 80 ? -0.73 -10.141 -24.688 1 89.38 80 ALA A CA 1
ATOM 606 C C . ALA A 1 80 ? -1.376 -8.781 -24.938 1 89.38 80 ALA A C 1
ATOM 608 O O . ALA A 1 80 ? -1.35 -7.898 -24.078 1 89.38 80 ALA A O 1
ATOM 609 N N . GLY A 1 81 ? -1.987 -8.656 -26.016 1 95.25 81 GLY A N 1
ATOM 610 C CA . GLY A 1 81 ? -2.586 -7.391 -26.406 1 95.25 81 GLY A CA 1
ATOM 611 C C . GLY A 1 81 ? -3.844 -7.059 -25.641 1 95.25 81 GLY A C 1
ATOM 612 O O . GLY A 1 81 ? -4.359 -5.941 -25.719 1 95.25 81 GLY A O 1
ATOM 613 N N . ASP A 1 82 ? -4.316 -7.93 -24.781 1 97.31 82 ASP A N 1
ATOM 614 C CA . ASP A 1 82 ? -5.574 -7.773 -24.062 1 97.31 82 ASP A CA 1
ATOM 615 C C . ASP A 1 82 ? -5.371 -6.938 -22.797 1 97.31 82 ASP A C 1
ATOM 617 O O . ASP A 1 82 ? -6.344 -6.52 -22.156 1 97.31 82 ASP A O 1
ATOM 621 N N . TYR A 1 83 ? -4.16 -6.574 -22.531 1 97.31 83 TYR A N 1
ATOM 622 C CA . TYR A 1 83 ? -3.777 -5.969 -21.266 1 97.31 83 TYR A CA 1
ATOM 623 C C . TYR A 1 83 ? -4.539 -4.672 -21.016 1 97.31 83 TYR A C 1
ATOM 625 O O . TYR A 1 83 ? -5.207 -4.516 -20 1 97.31 83 TYR A O 1
ATOM 633 N N . PRO A 1 84 ? -4.594 -3.73 -21.984 1 97.5 84 PRO A N 1
ATOM 634 C CA . PRO A 1 84 ? -5.277 -2.467 -21.703 1 97.5 84 PRO A CA 1
ATOM 635 C C . PRO A 1 84 ? -6.766 -2.652 -21.422 1 97.5 84 PRO A C 1
ATOM 637 O O . PRO A 1 84 ? -7.32 -1.983 -20.547 1 97.5 84 PRO A O 1
ATOM 640 N N . LYS A 1 85 ? -7.371 -3.555 -22.109 1 97.88 85 LYS A N 1
ATOM 641 C CA . LYS A 1 85 ? -8.797 -3.801 -21.938 1 97.88 85 LYS A CA 1
ATOM 642 C C . LYS A 1 85 ? -9.086 -4.395 -20.562 1 97.88 85 LYS A C 1
ATOM 644 O O . LYS A 1 85 ? -10.016 -3.963 -19.875 1 97.88 85 LYS A O 1
ATOM 649 N N . VAL A 1 86 ? -8.336 -5.348 -20.172 1 98.56 86 VAL A N 1
ATOM 650 C CA . VAL A 1 86 ? -8.531 -6.004 -18.875 1 98.56 86 VAL A CA 1
ATOM 651 C C . VAL A 1 86 ? -8.234 -5.016 -17.75 1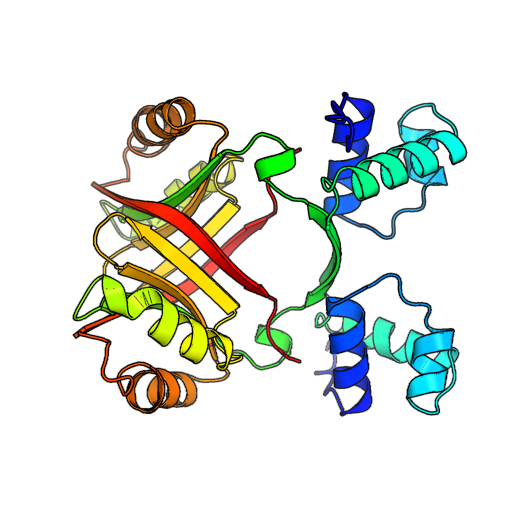 98.56 86 VAL A C 1
ATOM 653 O O . VAL A 1 86 ? -8.969 -4.953 -16.766 1 98.56 86 VAL A O 1
ATOM 656 N N . LEU A 1 87 ? -7.176 -4.207 -17.922 1 98.44 87 LEU A N 1
ATOM 657 C CA . LEU A 1 87 ? -6.812 -3.221 -16.906 1 98.44 87 LEU A CA 1
ATOM 658 C C . LEU A 1 87 ? -7.953 -2.234 -16.672 1 98.44 87 LEU A C 1
ATOM 660 O O . LEU A 1 87 ? -8.258 -1.889 -15.523 1 98.44 87 LEU A O 1
ATOM 664 N N . ALA A 1 88 ? -8.555 -1.78 -17.719 1 98.44 88 ALA A N 1
ATOM 665 C CA . ALA A 1 88 ? -9.664 -0.84 -17.609 1 98.44 88 ALA A CA 1
ATOM 666 C C . ALA A 1 88 ? -10.805 -1.434 -16.797 1 98.44 88 ALA A C 1
ATOM 668 O O . ALA A 1 88 ? -11.414 -0.744 -15.969 1 98.44 88 ALA A O 1
ATOM 669 N N . LYS A 1 89 ? -11.117 -2.676 -17 1 98.56 89 LYS A N 1
ATOM 670 C CA . LYS A 1 89 ? -12.172 -3.355 -16.25 1 98.56 89 LYS A CA 1
ATOM 671 C C . LYS A 1 89 ? -11.797 -3.51 -14.781 1 98.56 89 LYS A C 1
ATOM 673 O O . LYS A 1 89 ? -12.641 -3.322 -13.898 1 98.56 89 LYS A O 1
ATOM 678 N N . LEU A 1 90 ? -10.547 -3.861 -14.539 1 98.81 90 LEU A N 1
ATOM 679 C CA . LEU A 1 90 ? -10.07 -3.998 -13.164 1 98.81 90 LEU A CA 1
ATOM 680 C C . LEU A 1 90 ? -10.125 -2.658 -12.438 1 98.81 90 LEU A C 1
ATOM 682 O O . LEU A 1 90 ? -10.406 -2.609 -11.234 1 98.81 90 LEU A O 1
ATOM 686 N N . GLN A 1 91 ? -9.836 -1.564 -13.156 1 98.56 91 GLN A N 1
ATOM 687 C CA . GLN A 1 91 ? -9.859 -0.222 -12.586 1 98.56 91 GLN A CA 1
ATOM 688 C C . GLN A 1 91 ? -11.266 0.141 -12.102 1 98.56 91 GLN A C 1
ATOM 690 O O . GLN A 1 91 ? -11.414 0.899 -11.141 1 98.56 91 GLN A O 1
ATOM 695 N N . ALA A 1 92 ? -12.234 -0.449 -12.656 1 98.25 92 ALA A N 1
ATOM 696 C CA . ALA A 1 92 ? -13.625 -0.147 -12.336 1 98.25 92 ALA A CA 1
ATOM 697 C C . ALA A 1 92 ? -14.094 -0.937 -11.117 1 98.25 92 ALA A C 1
ATOM 699 O O . ALA A 1 92 ? -15.188 -0.704 -10.602 1 98.25 92 ALA A O 1
ATOM 700 N N . LEU A 1 93 ? -13.344 -1.883 -10.648 1 98.44 93 LEU A N 1
ATOM 701 C CA . LEU A 1 93 ? -13.68 -2.701 -9.484 1 98.44 93 LEU A CA 1
ATOM 702 C C . LEU A 1 93 ? -13.023 -2.15 -8.227 1 98.44 93 LEU A C 1
ATOM 704 O O . LEU A 1 93 ? -11.812 -2.285 -8.047 1 98.44 93 LEU A O 1
ATOM 708 N N . PRO A 1 94 ? -13.758 -1.594 -7.297 1 97.94 94 PRO A N 1
ATOM 709 C CA . PRO A 1 94 ? -13.172 -0.954 -6.113 1 97.94 94 PRO A CA 1
ATOM 710 C C . PRO A 1 94 ? -12.43 -1.941 -5.215 1 97.94 94 PRO A C 1
ATOM 712 O O . PRO A 1 94 ? -11.555 -1.543 -4.445 1 97.94 94 PRO A O 1
ATOM 715 N N . GLU A 1 95 ? -12.758 -3.213 -5.359 1 98.62 95 GLU A N 1
ATOM 716 C CA . GLU A 1 95 ? -12.125 -4.246 -4.543 1 98.62 95 GLU A CA 1
ATOM 717 C C . GLU A 1 95 ? -10.672 -4.465 -4.957 1 98.62 95 GLU A C 1
ATOM 719 O O . GLU A 1 95 ? -9.891 -5.043 -4.203 1 98.62 95 GLU A O 1
ATOM 724 N N . VAL A 1 96 ? -10.375 -4.062 -6.207 1 98.81 96 VAL A N 1
ATOM 725 C CA . VAL A 1 96 ? -8.992 -4.117 -6.664 1 98.81 96 VAL A CA 1
ATOM 726 C C . VAL A 1 96 ? -8.219 -2.922 -6.109 1 98.81 96 VAL A C 1
ATOM 728 O O . VAL A 1 96 ? -8.352 -1.802 -6.605 1 98.81 96 VAL A O 1
ATOM 731 N N . VAL A 1 97 ? -7.348 -3.223 -5.152 1 98.75 97 VAL A N 1
ATOM 732 C CA . VAL A 1 97 ? -6.699 -2.1 -4.484 1 98.75 97 VAL A CA 1
ATOM 733 C C . VAL A 1 97 ? -5.285 -1.922 -5.027 1 98.75 97 VAL A C 1
ATOM 735 O O . VAL A 1 97 ? -4.699 -0.842 -4.918 1 98.75 97 VAL A O 1
ATOM 738 N N . GLU A 1 98 ? -4.719 -2.955 -5.613 1 98.75 98 GLU A N 1
ATOM 739 C CA . GLU A 1 98 ? -3.465 -2.875 -6.355 1 98.75 98 GLU A CA 1
ATOM 740 C C . GLU A 1 98 ? -3.514 -3.738 -7.613 1 98.75 98 GLU A C 1
ATOM 742 O O . GLU A 1 98 ? -4.18 -4.777 -7.637 1 98.75 98 GLU A O 1
ATOM 747 N N . ALA A 1 99 ? -2.803 -3.299 -8.602 1 98.75 99 ALA A N 1
ATOM 748 C CA . ALA A 1 99 ? -2.584 -4.094 -9.812 1 98.75 99 ALA A CA 1
ATOM 749 C C . ALA A 1 99 ? -1.207 -3.816 -10.406 1 98.75 99 ALA A C 1
ATOM 751 O O . ALA A 1 99 ? -0.746 -2.672 -10.414 1 98.75 99 ALA A O 1
ATOM 752 N N . TYR A 1 100 ? -0.647 -4.84 -10.93 1 98.44 100 TYR A N 1
ATOM 753 C CA . TYR A 1 100 ? 0.696 -4.789 -11.492 1 98.44 100 TYR A CA 1
ATOM 754 C C . TYR A 1 100 ? 0.753 -5.512 -12.836 1 98.44 100 TYR A C 1
ATOM 756 O O . TYR A 1 100 ? 0.164 -6.586 -12.992 1 98.44 100 TYR A O 1
ATOM 764 N N . TYR A 1 101 ? 1.427 -4.883 -13.773 1 97.94 101 TYR A N 1
ATOM 765 C CA . TYR A 1 101 ? 1.876 -5.602 -14.961 1 97.94 101 TYR A CA 1
ATOM 766 C C . TYR A 1 101 ? 3.193 -6.324 -14.695 1 97.94 101 TYR A C 1
ATOM 768 O O . TYR A 1 101 ? 4.207 -5.688 -14.406 1 97.94 101 TYR A O 1
ATOM 776 N N . THR A 1 102 ? 3.135 -7.598 -14.773 1 96.88 102 THR A N 1
ATOM 777 C CA . THR A 1 102 ? 4.273 -8.352 -14.258 1 96.88 102 THR A CA 1
ATOM 778 C C . THR A 1 102 ? 4.906 -9.195 -15.359 1 96.88 102 THR A C 1
ATOM 780 O O . THR A 1 102 ? 4.324 -9.359 -16.438 1 96.88 102 THR A O 1
ATOM 783 N N . THR A 1 103 ? 6.16 -9.523 -15.047 1 92.69 103 THR A N 1
ATOM 784 C CA . THR A 1 103 ? 6.809 -10.586 -15.797 1 92.69 103 THR A CA 1
ATOM 785 C C . THR A 1 103 ? 6.93 -11.852 -14.953 1 92.69 103 THR A C 1
ATOM 787 O O . THR A 1 103 ? 6.859 -11.789 -13.719 1 92.69 103 THR A O 1
ATOM 790 N N . GLY A 1 104 ? 6.855 -13.008 -15.617 1 86.25 104 GLY A N 1
ATOM 791 C CA . GLY A 1 104 ? 6.852 -14.289 -14.938 1 86.25 104 GLY A CA 1
ATOM 792 C C . GLY A 1 104 ? 5.648 -15.148 -15.281 1 86.25 104 GLY A C 1
ATOM 793 O O . GLY A 1 104 ? 5.227 -15.203 -16.438 1 86.25 104 GLY A O 1
ATOM 794 N N . HIS A 1 105 ? 5.066 -15.586 -14.086 1 87.88 105 HIS A N 1
ATOM 795 C CA . HIS A 1 105 ? 4.039 -16.594 -14.281 1 87.88 105 HIS A CA 1
ATOM 796 C C . HIS A 1 105 ? 2.709 -15.969 -14.68 1 87.88 105 HIS A C 1
ATOM 798 O O . HIS A 1 105 ? 1.86 -16.625 -15.281 1 87.88 105 HIS A O 1
ATOM 804 N N . TYR A 1 106 ? 2.539 -14.664 -14.297 1 95.56 106 TYR A N 1
ATOM 805 C CA . TYR A 1 106 ? 1.259 -14.016 -14.539 1 95.56 106 TYR A CA 1
ATOM 806 C C . TYR A 1 106 ? 1.435 -12.773 -15.414 1 95.56 106 TYR A C 1
ATOM 808 O O . TYR A 1 106 ? 2.461 -12.094 -15.336 1 95.56 106 TYR A O 1
ATOM 816 N N . SER A 1 107 ? 0.393 -12.484 -16.188 1 97.69 107 SER A N 1
ATOM 817 C CA . SER A 1 107 ? 0.357 -11.234 -16.938 1 97.69 107 SER A CA 1
ATOM 818 C C . SER A 1 107 ? 0.055 -10.047 -16.031 1 97.69 107 SER A C 1
ATOM 820 O O . SER A 1 107 ? 0.67 -8.992 -16.156 1 97.69 107 SER A O 1
ATOM 822 N N . ILE A 1 108 ? -0.935 -10.211 -15.203 1 98.31 108 ILE A N 1
ATOM 823 C CA . ILE A 1 108 ? -1.366 -9.203 -14.242 1 98.31 108 ILE A CA 1
ATOM 824 C C . ILE A 1 108 ? -1.425 -9.812 -12.844 1 98.31 108 ILE A C 1
ATOM 826 O O . ILE A 1 108 ? -1.869 -10.945 -12.672 1 98.31 108 ILE A O 1
ATOM 830 N N . PHE A 1 109 ? -0.976 -9.117 -11.898 1 98.31 109 PHE A N 1
ATOM 831 C CA . PHE A 1 109 ? -1.035 -9.508 -10.492 1 98.31 109 PHE A CA 1
ATOM 832 C C . PHE A 1 109 ? -1.78 -8.461 -9.672 1 98.31 109 PHE A C 1
ATOM 834 O O . PHE A 1 109 ? -1.454 -7.273 -9.727 1 98.31 109 PHE A O 1
ATOM 841 N N . THR A 1 110 ? -2.832 -8.828 -8.93 1 98.62 110 THR A N 1
ATOM 842 C CA . THR A 1 110 ? -3.701 -7.855 -8.266 1 98.62 110 THR A CA 1
ATOM 843 C C . THR A 1 110 ? -3.85 -8.188 -6.785 1 98.62 110 THR A C 1
ATOM 845 O O . THR A 1 110 ? -3.828 -9.359 -6.398 1 98.62 110 THR A O 1
ATOM 848 N N . LYS A 1 111 ? -3.896 -7.246 -5.992 1 98.81 111 LYS A N 1
ATOM 849 C CA . LYS A 1 111 ? -4.32 -7.359 -4.602 1 98.81 111 LYS A CA 1
ATOM 850 C C . LYS A 1 111 ? -5.797 -7.004 -4.445 1 98.81 111 LYS A C 1
ATOM 852 O O . LYS A 1 111 ? -6.25 -5.969 -4.941 1 98.81 111 LYS A O 1
ATOM 857 N N . ILE A 1 112 ? -6.516 -7.824 -3.703 1 98.81 112 ILE A N 1
ATOM 858 C CA . ILE A 1 112 ? -7.969 -7.723 -3.586 1 98.81 112 ILE A CA 1
ATOM 859 C C . ILE A 1 112 ? -8.359 -7.625 -2.115 1 98.81 112 ILE A C 1
ATOM 861 O O . ILE A 1 112 ? -7.812 -8.336 -1.271 1 98.81 112 ILE A O 1
ATOM 865 N N . GLN A 1 113 ? -9.297 -6.781 -1.873 1 98.81 113 GLN A N 1
ATOM 866 C CA . GLN A 1 113 ? -9.922 -6.68 -0.56 1 98.81 113 GLN A CA 1
ATOM 867 C C . GLN A 1 113 ? -11.445 -6.797 -0.666 1 98.81 113 GLN A C 1
ATOM 869 O O . GLN A 1 113 ? -12.07 -6.078 -1.443 1 98.81 113 GLN A O 1
ATOM 874 N N . THR A 1 114 ? -12.016 -7.719 0.073 1 98.69 114 THR A N 1
ATOM 875 C CA . THR A 1 114 ? -13.461 -7.895 0.083 1 98.69 114 THR A CA 1
ATOM 876 C C . THR A 1 114 ? -13.977 -8.031 1.512 1 98.69 114 THR A C 1
ATOM 878 O O . THR A 1 114 ? -13.203 -8.25 2.443 1 98.69 114 THR A O 1
ATOM 881 N N . ARG A 1 115 ? -15.266 -7.922 1.672 1 97.81 115 ARG A N 1
ATOM 882 C CA . ARG A 1 115 ? -15.875 -7.906 2.996 1 97.81 115 ARG A CA 1
ATOM 883 C C . ARG A 1 115 ? -16.062 -9.328 3.525 1 97.81 115 ARG A C 1
ATOM 885 O O . ARG A 1 115 ? -16.219 -9.523 4.734 1 97.81 115 ARG A O 1
ATOM 892 N N . SER A 1 116 ? -16.141 -10.305 2.584 1 98.06 116 SER A N 1
ATOM 893 C CA . SER A 1 116 ? -16.344 -11.703 2.957 1 98.06 116 SER A CA 1
ATOM 894 C C . SER A 1 116 ? -15.828 -12.641 1.877 1 98.06 116 SER A C 1
ATOM 896 O O . SER A 1 116 ? -15.484 -12.203 0.777 1 98.06 116 SER A O 1
ATOM 898 N N . ILE A 1 117 ? -15.758 -13.898 2.252 1 97.81 117 ILE A N 1
ATOM 899 C CA . ILE A 1 117 ? -15.359 -14.922 1.297 1 97.81 117 ILE A CA 1
ATOM 900 C C . ILE A 1 117 ? -16.406 -15.039 0.19 1 97.81 117 ILE A C 1
ATOM 902 O O . ILE A 1 117 ? -16.062 -15.25 -0.976 1 97.81 117 ILE A O 1
ATOM 906 N N . ASP A 1 118 ? -17.672 -14.867 0.588 1 98.5 118 ASP A N 1
ATOM 907 C CA . ASP A 1 118 ? -18.75 -14.898 -0.405 1 98.5 118 ASP A CA 1
ATOM 908 C C . ASP A 1 118 ? -18.578 -13.766 -1.415 1 98.5 118 ASP A C 1
ATOM 910 O O . ASP A 1 118 ? -18.75 -13.969 -2.619 1 98.5 118 ASP A O 1
ATOM 914 N N . ALA A 1 119 ? -18.297 -12.57 -0.925 1 98.5 119 ALA A N 1
ATOM 915 C CA . ALA A 1 119 ? -18.062 -11.43 -1.804 1 98.5 119 ALA A CA 1
ATOM 916 C C . ALA A 1 119 ? -16.875 -11.688 -2.729 1 98.5 119 ALA A C 1
ATOM 918 O O . ALA A 1 119 ? -16.906 -11.336 -3.91 1 98.5 119 ALA A O 1
ATOM 919 N N . LEU A 1 120 ? -15.844 -12.32 -2.18 1 98.62 120 LEU A N 1
ATOM 920 C CA . LEU A 1 120 ? -14.695 -12.695 -2.992 1 98.62 120 LEU A CA 1
ATOM 921 C C . LEU A 1 120 ? -15.094 -13.672 -4.09 1 98.62 120 LEU A C 1
ATOM 923 O O . LEU A 1 120 ? -14.719 -13.5 -5.25 1 98.62 120 LEU A O 1
ATOM 927 N N . HIS A 1 121 ? -15.797 -14.664 -3.658 1 98.19 121 HIS A N 1
ATOM 928 C CA . HIS A 1 121 ? -16.266 -15.641 -4.625 1 98.19 121 HIS A CA 1
ATOM 929 C C . HIS A 1 121 ? -17.031 -14.977 -5.766 1 98.19 121 HIS A C 1
ATOM 931 O O . HIS A 1 121 ? -16.766 -15.242 -6.938 1 98.19 121 HIS A O 1
ATOM 937 N N . HIS A 1 122 ? -17.953 -14.109 -5.445 1 98.56 122 HIS A N 1
ATOM 938 C CA . HIS A 1 122 ? -18.734 -13.398 -6.445 1 98.56 122 HIS A CA 1
ATOM 939 C C . HIS A 1 122 ? -17.844 -12.562 -7.359 1 98.56 122 HIS A C 1
ATOM 941 O O . HIS A 1 122 ? -17.984 -12.617 -8.586 1 98.56 122 HIS A O 1
ATOM 947 N N . LEU A 1 123 ? -16.953 -11.805 -6.781 1 98.75 123 LEU A N 1
ATOM 948 C CA . LEU A 1 123 ? -16.031 -10.969 -7.547 1 98.75 123 LEU A CA 1
ATOM 949 C C . LEU A 1 123 ? -15.195 -11.812 -8.5 1 98.75 123 LEU A C 1
ATOM 951 O O . LEU A 1 123 ? -15.078 -11.484 -9.688 1 98.75 123 LEU A O 1
ATOM 955 N N . LEU A 1 124 ? -14.625 -12.906 -7.969 1 98.56 124 LEU A N 1
ATOM 956 C CA . LEU A 1 124 ? -13.711 -13.758 -8.727 1 98.56 124 LEU A CA 1
ATOM 957 C C . LEU A 1 124 ? -14.43 -14.422 -9.891 1 98.56 124 LEU A C 1
ATOM 959 O O . LEU A 1 124 ? -13.984 -14.336 -11.031 1 98.56 124 LEU A O 1
ATOM 963 N N . VAL A 1 125 ? -15.562 -14.984 -9.586 1 98.25 125 VAL A N 1
ATOM 964 C CA . VAL A 1 125 ? -16.25 -15.82 -10.562 1 98.25 125 VAL A CA 1
ATOM 965 C C . VAL A 1 125 ? -17.047 -14.945 -11.523 1 98.25 125 VAL A C 1
ATOM 967 O O . VAL A 1 125 ? -16.953 -15.094 -12.742 1 98.25 125 VAL A O 1
ATOM 970 N N . ASN A 1 126 ? -17.719 -13.914 -11.016 1 98.5 126 ASN A N 1
ATOM 971 C CA . ASN A 1 126 ? -18.719 -13.211 -11.812 1 98.5 126 ASN A CA 1
ATOM 972 C C . ASN A 1 126 ? -18.156 -11.922 -12.406 1 98.5 126 ASN A C 1
ATOM 974 O O . ASN A 1 126 ? -18.734 -11.352 -13.32 1 98.5 126 ASN A O 1
ATOM 978 N N . GLN A 1 127 ? -17.078 -11.477 -11.93 1 98.5 127 GLN A N 1
ATOM 979 C CA . GLN A 1 127 ? -16.578 -10.203 -12.43 1 98.5 127 GLN A CA 1
ATOM 980 C C . GLN A 1 127 ? -15.195 -10.359 -13.055 1 98.5 127 GLN A C 1
ATOM 982 O O . GLN A 1 127 ? -14.984 -9.984 -14.211 1 98.5 127 GLN A O 1
ATOM 987 N N . ILE A 1 128 ? -14.328 -11.008 -12.367 1 98.75 128 ILE A N 1
ATOM 988 C CA . ILE A 1 128 ? -12.953 -11.102 -12.859 1 98.75 128 ILE A CA 1
ATOM 989 C C . ILE A 1 128 ? -12.859 -12.227 -13.898 1 98.75 128 ILE A C 1
ATOM 991 O O . ILE A 1 128 ? -12.508 -11.977 -15.055 1 98.75 128 ILE A O 1
ATOM 995 N N . GLN A 1 129 ? -13.18 -13.414 -13.516 1 98.31 129 GLN A N 1
ATOM 996 C CA . GLN A 1 129 ? -13.047 -14.555 -14.414 1 98.31 129 GLN A CA 1
ATOM 997 C C . GLN A 1 129 ? -14.047 -14.469 -15.562 1 98.31 129 GLN A C 1
ATOM 999 O O . GLN A 1 129 ? -13.906 -15.172 -16.578 1 98.31 129 GLN A O 1
ATOM 1004 N N . ALA A 1 130 ? -15.055 -13.633 -15.414 1 98.19 130 ALA A N 1
ATOM 1005 C CA . ALA A 1 130 ? -16.047 -13.438 -16.453 1 98.19 130 ALA A CA 1
ATOM 1006 C C . ALA A 1 130 ? -15.516 -12.539 -17.562 1 98.19 130 ALA A C 1
ATOM 1008 O O . ALA A 1 130 ? -16.125 -12.445 -18.641 1 98.19 130 ALA A O 1
ATOM 1009 N N . ILE A 1 131 ? -14.43 -11.852 -17.359 1 98.19 131 ILE A N 1
ATOM 1010 C CA . ILE A 1 131 ? -13.812 -11.047 -18.406 1 98.19 131 ILE A CA 1
ATOM 1011 C C . ILE A 1 131 ? -13.281 -11.961 -19.516 1 98.19 131 ILE A C 1
ATOM 1013 O O . ILE A 1 131 ? -12.422 -12.805 -19.266 1 98.19 131 ILE A O 1
ATOM 1017 N N . PRO A 1 132 ? -13.695 -11.805 -20.734 1 97.94 132 PRO A N 1
ATOM 1018 C CA . PRO A 1 132 ? -13.43 -12.773 -21.797 1 97.94 132 PRO A CA 1
ATOM 1019 C C . PRO A 1 132 ? -11.945 -12.891 -22.125 1 97.94 132 PRO A C 1
ATOM 1021 O O . PRO A 1 132 ? -11.484 -13.953 -22.562 1 97.94 132 PRO A O 1
ATOM 1024 N N . GLN A 1 133 ? -11.227 -11.844 -21.859 1 98.44 133 GLN A N 1
ATOM 1025 C CA . GLN A 1 133 ? -9.82 -11.789 -22.25 1 98.44 133 GLN A CA 1
ATOM 1026 C C . GLN A 1 133 ? -8.945 -12.531 -21.234 1 98.44 133 GLN A C 1
ATOM 1028 O O . GLN A 1 133 ? -7.754 -12.734 -21.453 1 98.44 133 GLN A O 1
ATOM 1033 N N . ILE A 1 134 ? -9.508 -13.031 -20.125 1 98.62 134 ILE A N 1
ATOM 1034 C CA . ILE A 1 134 ? -8.75 -13.711 -19.078 1 98.62 134 ILE A CA 1
ATOM 1035 C C . ILE A 1 134 ? -8.734 -15.219 -19.344 1 98.62 134 ILE A C 1
ATOM 1037 O O . ILE A 1 134 ? -9.789 -15.836 -19.5 1 98.62 134 ILE A O 1
ATOM 1041 N N . GLN A 1 135 ? -7.531 -15.719 -19.391 1 98.38 135 GLN A N 1
ATOM 1042 C CA . GLN A 1 135 ? -7.336 -17.141 -19.641 1 98.38 135 GLN A CA 1
ATOM 1043 C C . GLN A 1 135 ? -7.461 -17.953 -18.359 1 98.38 135 GLN A C 1
ATOM 1045 O O . GLN A 1 135 ? -8.086 -19.016 -18.344 1 98.38 135 GLN A O 1
ATOM 1050 N N . SER A 1 136 ? -6.879 -17.547 -17.328 1 98.06 136 SER A N 1
ATOM 1051 C CA . SER A 1 136 ? -6.879 -18.266 -16.062 1 98.06 136 SER A CA 1
ATOM 1052 C C . SER A 1 136 ? -6.52 -17.344 -14.906 1 98.06 136 SER A C 1
ATOM 1054 O O . SER A 1 136 ? -5.984 -16.25 -15.117 1 98.06 136 SER A O 1
ATOM 1056 N N . THR A 1 137 ? -6.906 -17.703 -13.758 1 97.81 137 THR A N 1
ATOM 1057 C CA . THR A 1 137 ? -6.582 -16.984 -12.531 1 97.81 137 THR A CA 1
ATOM 1058 C C . THR A 1 137 ? -6.066 -17.938 -11.461 1 97.81 137 THR A C 1
ATOM 1060 O O . THR A 1 137 ? -6.406 -19.125 -11.469 1 97.81 137 THR A O 1
ATOM 1063 N N . GLU A 1 138 ? -5.203 -17.453 -10.617 1 96.5 138 GLU A N 1
ATOM 1064 C CA . GLU A 1 138 ? -4.746 -18.125 -9.406 1 96.5 138 GLU A CA 1
ATOM 1065 C C . GLU A 1 138 ? -4.875 -17.219 -8.188 1 96.5 138 GLU A C 1
ATOM 1067 O O . GLU A 1 138 ? -4.465 -16.062 -8.227 1 96.5 138 GLU A O 1
ATOM 1072 N N . THR A 1 139 ? -5.484 -17.812 -7.148 1 97 139 THR A N 1
ATOM 1073 C CA . THR A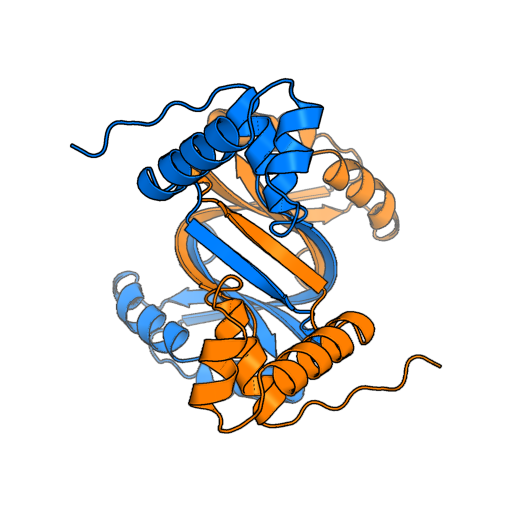 1 139 ? -5.75 -17 -5.961 1 97 139 THR A CA 1
ATOM 1074 C C . THR A 1 139 ? -4.82 -17.406 -4.816 1 97 139 THR A C 1
ATOM 1076 O O . THR A 1 139 ? -4.637 -18.594 -4.543 1 97 139 THR A O 1
ATOM 1079 N N . LEU A 1 140 ? -4.211 -16.422 -4.195 1 96.5 140 LEU A N 1
ATOM 1080 C CA . LEU A 1 140 ? -3.447 -16.562 -2.963 1 96.5 140 LEU A CA 1
ATOM 1081 C C . LEU A 1 140 ? -4.117 -15.805 -1.818 1 96.5 140 LEU A C 1
ATOM 1083 O O . LEU A 1 140 ? -4.121 -14.57 -1.803 1 96.5 140 LEU A O 1
ATOM 1087 N N . LEU A 1 141 ? -4.66 -16.562 -0.876 1 97.75 141 LEU A N 1
ATOM 1088 C CA . LEU A 1 141 ? -5.348 -15.938 0.249 1 97.75 141 LEU A CA 1
ATOM 1089 C C . LEU A 1 141 ? -4.348 -15.477 1.306 1 97.75 141 LEU A C 1
ATOM 1091 O O . LEU A 1 141 ? -3.461 -16.234 1.701 1 97.75 141 LEU A O 1
ATOM 1095 N N . SER A 1 142 ? -4.43 -14.25 1.759 1 98.31 142 SER A N 1
ATOM 1096 C CA . SER A 1 142 ? -3.609 -13.734 2.85 1 98.31 142 SER A CA 1
ATOM 1097 C C . SER A 1 142 ? -4.262 -13.992 4.203 1 98.31 142 SER A C 1
ATOM 1099 O O . SER A 1 142 ? -5.367 -13.523 4.465 1 98.31 142 SER A O 1
ATOM 1101 N N . LEU A 1 143 ? -3.621 -14.711 5.004 1 97 143 LEU A N 1
ATOM 1102 C CA . LEU A 1 143 ? -4.125 -14.977 6.348 1 97 143 LEU A CA 1
ATOM 1103 C C . LEU A 1 143 ? -3.65 -13.906 7.328 1 97 143 LEU A C 1
ATOM 1105 O O . LEU A 1 143 ? -4.328 -13.617 8.32 1 97 143 LEU A O 1
ATOM 1109 N N . GLN A 1 144 ? -2.525 -13.383 7.062 1 96.88 144 GLN A N 1
ATOM 1110 C CA . GLN A 1 144 ? -1.904 -12.344 7.879 1 96.88 144 GLN A CA 1
ATOM 1111 C C . GLN A 1 144 ? -1.03 -11.43 7.031 1 96.88 144 GLN A C 1
ATOM 1113 O O . GLN A 1 144 ? -0.397 -11.875 6.074 1 96.88 144 GLN A O 1
ATOM 1118 N N . GLN A 1 145 ? -1.012 -10.188 7.391 1 97.75 145 GLN A N 1
ATOM 1119 C CA . GLN A 1 145 ? -0.109 -9.219 6.785 1 97.75 145 GLN A CA 1
ATOM 1120 C C . GLN A 1 145 ? 0.796 -8.578 7.836 1 97.75 145 GLN A C 1
ATOM 1122 O O . GLN A 1 145 ? 0.527 -7.473 8.305 1 97.75 145 GLN A O 1
ATOM 1127 N N . PRO A 1 146 ? 1.91 -9.18 8.102 1 98.06 146 PRO A N 1
ATOM 1128 C CA . PRO A 1 146 ? 2.727 -8.719 9.227 1 98.06 146 PRO A CA 1
ATOM 1129 C C . PRO A 1 146 ? 3.592 -7.512 8.875 1 98.06 146 PRO A C 1
ATOM 1131 O O . PRO A 1 146 ? 4.109 -6.836 9.766 1 98.06 146 PRO A O 1
ATOM 1134 N N . ILE A 1 147 ? 3.898 -7.301 7.613 1 98.38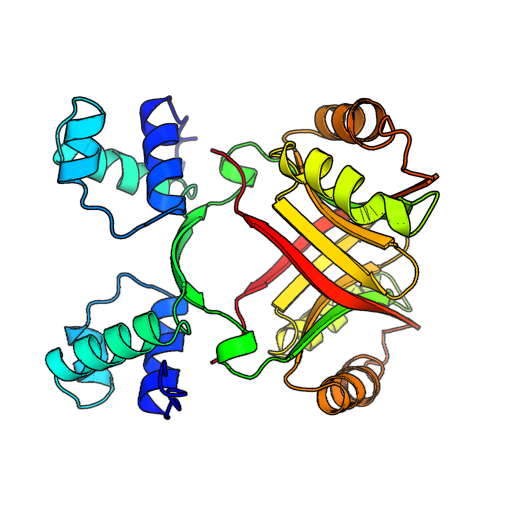 147 ILE A N 1
ATOM 1135 C CA . ILE A 1 147 ? 4.734 -6.176 7.211 1 98.38 147 ILE A CA 1
ATOM 1136 C C . ILE A 1 147 ? 3.977 -5.301 6.215 1 98.38 147 ILE A C 1
ATOM 1138 O O . ILE A 1 147 ? 3.422 -5.805 5.234 1 98.38 147 ILE A O 1
ATOM 1142 N N . GLN A 1 148 ? 3.893 -4.062 6.426 1 97.94 148 GLN A N 1
ATOM 1143 C CA . GLN A 1 148 ? 3.35 -3.021 5.559 1 97.94 148 GLN A CA 1
ATOM 1144 C C . GLN A 1 148 ? 4.02 -1.677 5.828 1 97.94 148 GLN A C 1
ATOM 1146 O O . GLN A 1 148 ? 3.807 -1.07 6.883 1 97.94 148 GLN A O 1
ATOM 1151 N N . ARG A 1 149 ? 4.84 -1.227 4.895 1 97.88 149 ARG A N 1
ATOM 1152 C CA . ARG A 1 149 ? 5.547 0.032 5.098 1 97.88 149 ARG A CA 1
ATOM 1153 C C . ARG A 1 149 ? 5.961 0.649 3.764 1 97.88 149 ARG A C 1
ATOM 1155 O O . ARG A 1 149 ? 5.957 -0.027 2.732 1 97.88 149 ARG A O 1
ATOM 1162 N N . GLN A 1 150 ? 6.254 1.939 3.781 1 98.19 150 GLN A N 1
ATOM 1163 C CA . GLN A 1 150 ? 6.805 2.615 2.611 1 98.19 150 GLN A CA 1
ATOM 1164 C C . GLN A 1 150 ? 8.312 2.398 2.51 1 98.19 150 GLN A C 1
ATOM 1166 O O . GLN A 1 150 ? 8.945 1.925 3.457 1 98.19 150 GLN A O 1
ATOM 1171 N N . VAL A 1 151 ? 8.883 2.648 1.391 1 98.38 151 VAL A N 1
ATOM 1172 C CA . VAL A 1 151 ? 10.328 2.564 1.204 1 98.38 151 VAL A CA 1
ATOM 1173 C C . VAL A 1 151 ? 11.023 3.533 2.156 1 98.38 151 VAL A C 1
ATOM 1175 O O . VAL A 1 151 ? 10.469 4.574 2.51 1 98.38 151 VAL A O 1
ATOM 1178 N N . THR A 1 152 ? 12.164 3.166 2.502 1 97.19 152 THR A N 1
ATOM 1179 C CA . THR A 1 152 ? 12.984 4.027 3.344 1 97.19 152 THR A CA 1
ATOM 1180 C C . THR A 1 152 ? 13.641 5.129 2.514 1 97.19 152 THR A C 1
ATOM 1182 O O . THR A 1 152 ? 14.305 4.848 1.514 1 97.19 152 THR A O 1
ATOM 1185 N N . PRO A 1 153 ? 13.391 6.363 2.971 1 96.06 153 PRO A N 1
ATOM 1186 C CA . PRO A 1 153 ? 14.023 7.445 2.209 1 96.06 153 PRO A CA 1
ATOM 1187 C C . PRO A 1 153 ? 15.555 7.363 2.232 1 96.06 153 PRO A C 1
ATOM 1189 O O . PRO A 1 153 ? 16.125 6.801 3.164 1 96.06 153 PRO A O 1
ATOM 1192 N N . MET B 1 1 ? -13.961 -1.214 27.203 1 36.12 1 MET B N 1
ATOM 1193 C CA . MET B 1 1 ? -14.602 -1.935 26.094 1 36.12 1 MET B CA 1
ATOM 1194 C C . MET B 1 1 ? -14.625 -1.088 24.828 1 36.12 1 MET B C 1
ATOM 1196 O O . MET B 1 1 ? -15.273 -0.039 24.797 1 36.12 1 MET B O 1
ATOM 1200 N N . THR B 1 2 ? -13.625 -0.848 24.047 1 48.75 2 THR B N 1
ATOM 1201 C CA . THR B 1 2 ? -13.562 0.156 23 1 48.75 2 THR B CA 1
ATOM 1202 C C . THR B 1 2 ? -14.766 0.044 22.078 1 48.75 2 THR B C 1
ATOM 1204 O O . THR B 1 2 ? -15.047 -1.029 21.531 1 48.75 2 THR B O 1
ATOM 1207 N N . GLU B 1 3 ? -15.852 0.688 22.375 1 56.59 3 GLU B N 1
ATOM 1208 C CA . GLU B 1 3 ? -17.156 0.664 21.703 1 56.59 3 GLU B CA 1
ATOM 1209 C C . GLU B 1 3 ? -17 0.561 20.188 1 56.59 3 GLU B C 1
ATOM 1211 O O . GLU B 1 3 ? -16.078 1.146 19.609 1 56.59 3 GLU B O 1
ATOM 1216 N N . ASN B 1 4 ? -17.531 -0.558 19.531 1 73.38 4 ASN B N 1
ATOM 1217 C CA . ASN B 1 4 ? -17.609 -0.813 18.094 1 73.38 4 ASN B CA 1
ATOM 1218 C C . ASN B 1 4 ? -18.188 0.38 17.344 1 73.38 4 ASN B C 1
ATOM 1220 O O . ASN B 1 4 ? -19.391 0.636 17.406 1 73.38 4 ASN B O 1
ATOM 1224 N N . TYR B 1 5 ? -17.453 1.528 17.016 1 87.81 5 TYR B N 1
ATOM 1225 C CA . TYR B 1 5 ? -17.875 2.699 16.266 1 87.81 5 TYR B CA 1
ATOM 1226 C C . TYR B 1 5 ? -18.406 2.299 14.891 1 87.81 5 TYR B C 1
ATOM 1228 O O . TYR B 1 5 ? -17.703 1.659 14.102 1 87.81 5 TYR B O 1
ATOM 1236 N N . ARG B 1 6 ? -19.75 2.473 14.812 1 90.69 6 ARG B N 1
ATOM 1237 C CA . ARG B 1 6 ? -20.359 2.217 13.516 1 90.69 6 ARG B CA 1
ATOM 1238 C C . ARG B 1 6 ? -20.359 3.471 12.648 1 90.69 6 ARG B C 1
ATOM 1240 O O . ARG B 1 6 ? -20.984 4.477 13 1 90.69 6 ARG B O 1
ATOM 1247 N N . ILE B 1 7 ? -19.797 3.375 11.594 1 94.56 7 ILE B N 1
ATOM 1248 C CA . ILE B 1 7 ? -19.641 4.562 10.766 1 94.56 7 ILE B CA 1
ATOM 1249 C C . ILE B 1 7 ? -20.922 4.812 9.977 1 94.56 7 ILE B C 1
ATOM 1251 O O . ILE B 1 7 ? -21.578 3.871 9.516 1 94.56 7 ILE B O 1
ATOM 1255 N N . ASP B 1 8 ? -21.234 6.082 9.766 1 96.56 8 ASP B N 1
ATOM 1256 C CA . ASP B 1 8 ? -22.375 6.469 8.938 1 96.56 8 ASP B CA 1
ATOM 1257 C C . ASP B 1 8 ? -21.922 7.156 7.652 1 96.56 8 ASP B C 1
ATOM 1259 O O . ASP B 1 8 ? -20.734 7.113 7.309 1 96.56 8 ASP B O 1
ATOM 1263 N N . ASN B 1 9 ? -22.859 7.723 6.945 1 96.94 9 ASN B N 1
ATOM 1264 C CA . ASN B 1 9 ? -22.562 8.281 5.633 1 96.94 9 ASN B CA 1
ATOM 1265 C C . ASN B 1 9 ? -21.609 9.461 5.73 1 96.94 9 ASN B C 1
ATOM 1267 O O . ASN B 1 9 ? -20.734 9.641 4.867 1 96.94 9 ASN B O 1
ATOM 1271 N N . LEU B 1 10 ? -21.812 10.242 6.738 1 97.75 10 LEU B N 1
ATOM 1272 C CA . LEU B 1 10 ? -20.891 11.352 6.93 1 97.75 10 LEU B CA 1
ATOM 1273 C C . LEU B 1 10 ? -19.469 10.852 7.176 1 97.75 10 LEU B C 1
ATOM 1275 O O . LEU B 1 10 ? -18.516 11.359 6.586 1 97.75 10 LEU B O 1
ATOM 1279 N N . ASP B 1 11 ? -19.344 9.844 8.062 1 98.12 11 ASP B N 1
ATOM 1280 C CA . ASP B 1 11 ? -18.031 9.266 8.352 1 98.12 11 ASP B CA 1
ATOM 1281 C C . ASP B 1 11 ? -17.375 8.758 7.074 1 98.12 11 ASP B C 1
ATOM 1283 O O . ASP B 1 11 ? -16.172 8.992 6.852 1 98.12 11 ASP B O 1
ATOM 1287 N N . LYS B 1 12 ? -18.172 8.086 6.293 1 98.12 12 LYS B N 1
ATOM 1288 C CA . LYS B 1 12 ? -17.656 7.539 5.043 1 98.12 12 LYS B CA 1
ATOM 1289 C C . LYS B 1 12 ? -17.141 8.648 4.129 1 98.12 12 LYS B C 1
ATOM 1291 O O . LYS B 1 12 ? -16.094 8.516 3.514 1 98.12 12 LYS B O 1
ATOM 1296 N N . ALA B 1 13 ? -17.875 9.641 4.047 1 98.06 13 ALA B N 1
ATOM 1297 C CA . ALA B 1 13 ? -17.5 10.773 3.203 1 98.06 13 ALA B CA 1
ATOM 1298 C C . ALA B 1 13 ? -16.219 11.438 3.705 1 98.06 13 ALA B C 1
ATOM 1300 O O . ALA B 1 13 ? -15.336 11.781 2.914 1 98.06 13 ALA B O 1
ATOM 1301 N N . LEU B 1 14 ? -16.156 11.625 4.969 1 98.44 14 LEU B N 1
ATOM 1302 C CA . LEU B 1 14 ? -14.969 12.211 5.566 1 98.44 14 LEU B CA 1
ATOM 1303 C C . LEU B 1 14 ? -13.742 11.344 5.305 1 98.44 14 LEU B C 1
ATOM 1305 O O . LEU B 1 14 ? -12.688 11.859 4.934 1 98.44 14 LEU B O 1
ATOM 1309 N N . LEU B 1 15 ? -13.898 10.055 5.492 1 98.62 15 LEU B N 1
ATOM 1310 C CA . LEU B 1 15 ? -12.797 9.125 5.266 1 98.62 15 LEU B CA 1
ATOM 1311 C C . LEU B 1 15 ? -12.32 9.188 3.818 1 98.62 15 LEU B C 1
ATOM 1313 O O . LEU B 1 15 ? -11.117 9.242 3.562 1 98.62 15 LEU B O 1
ATOM 1317 N N . SER B 1 16 ? -13.25 9.188 2.949 1 98.31 16 SER B N 1
ATOM 1318 C CA . SER B 1 16 ? -12.906 9.25 1.532 1 98.31 16 SER B CA 1
ATOM 1319 C C . SER B 1 16 ? -12.109 10.516 1.212 1 98.31 16 SER B C 1
ATOM 1321 O O . SER B 1 16 ? -11.109 10.453 0.496 1 98.31 16 SER B O 1
ATOM 1323 N N . ALA B 1 17 ? -12.539 11.602 1.739 1 98.38 17 ALA B N 1
ATOM 1324 C CA . ALA B 1 17 ? -11.859 12.875 1.508 1 98.38 17 ALA B CA 1
ATOM 1325 C C . ALA B 1 17 ? -10.453 12.859 2.098 1 98.38 17 ALA B C 1
ATOM 1327 O O . ALA B 1 17 ? -9.492 13.273 1.443 1 98.38 17 ALA B O 1
ATOM 1328 N N . LEU B 1 18 ? -10.32 12.344 3.281 1 98.5 18 LEU B N 1
ATOM 1329 C CA . LEU B 1 18 ? -9.055 12.359 4.004 1 98.5 18 LEU B CA 1
ATOM 1330 C C . LEU B 1 18 ? -8.07 11.359 3.41 1 98.5 18 LEU B C 1
ATOM 1332 O O . LEU B 1 18 ? -6.855 11.555 3.479 1 98.5 18 LEU B O 1
ATOM 1336 N N . GLN B 1 19 ? -8.617 10.266 2.824 1 98.44 19 GLN B N 1
ATOM 1337 C CA . GLN B 1 19 ? -7.777 9.32 2.104 1 98.44 19 GLN B CA 1
ATOM 1338 C C . GLN B 1 19 ? -7.152 9.961 0.868 1 98.44 19 GLN B C 1
ATOM 1340 O O . GLN B 1 19 ? -6.055 9.586 0.456 1 98.44 19 GLN B O 1
ATOM 1345 N N . GLN B 1 20 ? -7.84 10.875 0.347 1 97.62 20 GLN B N 1
ATOM 1346 C CA . GLN B 1 20 ? -7.359 11.57 -0.841 1 97.62 20 GLN B CA 1
ATOM 1347 C C . GLN B 1 20 ? -6.406 12.703 -0.466 1 97.62 20 GLN B C 1
ATOM 1349 O O . GLN B 1 20 ? -5.379 12.898 -1.119 1 97.62 20 GLN B O 1
ATOM 1354 N N . ASP B 1 21 ? -6.789 13.383 0.527 1 97.69 21 ASP B N 1
ATOM 1355 C CA . ASP B 1 21 ? -5.98 14.484 1.045 1 97.69 21 ASP B CA 1
ATOM 1356 C C . ASP B 1 21 ? -6.262 14.727 2.525 1 97.69 21 ASP B C 1
ATOM 1358 O O . ASP B 1 21 ? -7.262 15.352 2.879 1 97.69 21 ASP B O 1
ATOM 1362 N N . ALA B 1 22 ? -5.336 14.352 3.275 1 97.88 22 ALA B N 1
ATOM 1363 C CA . ALA B 1 22 ? -5.535 14.453 4.719 1 97.88 22 ALA B CA 1
ATOM 1364 C C . ALA B 1 22 ? -5.324 15.883 5.203 1 97.88 22 ALA B C 1
ATOM 1366 O O . ALA B 1 22 ? -5.602 16.203 6.363 1 97.88 22 ALA B O 1
ATOM 1367 N N . ARG B 1 23 ? -4.875 16.719 4.359 1 94.88 23 ARG B N 1
ATOM 1368 C CA . ARG B 1 23 ? -4.582 18.094 4.762 1 94.88 23 ARG B CA 1
ATOM 1369 C C . ARG B 1 23 ? -5.777 19 4.508 1 94.88 23 ARG B C 1
ATOM 1371 O O . ARG B 1 23 ? -5.738 20.188 4.84 1 94.88 23 ARG B O 1
ATOM 1378 N N . VAL B 1 24 ? -6.789 18.5 3.902 1 96.44 24 VAL B N 1
ATOM 1379 C CA . VAL B 1 24 ? -7.98 19.297 3.656 1 96.44 24 VAL B CA 1
ATOM 1380 C C . VAL B 1 24 ? -8.492 19.891 4.973 1 96.44 24 VAL B C 1
ATOM 1382 O O . VAL B 1 24 ? -8.594 19.172 5.977 1 96.44 24 VAL B O 1
ATOM 1385 N N . PRO B 1 25 ? -8.758 21.188 5.023 1 96.88 25 PRO B N 1
ATOM 1386 C CA . PRO B 1 25 ? -9.266 21.797 6.258 1 96.88 25 PRO B CA 1
ATOM 1387 C C . PRO B 1 25 ? -10.609 21.219 6.688 1 96.88 25 PRO B C 1
ATOM 1389 O O . PRO B 1 25 ? -11.5 21.031 5.855 1 96.88 25 PRO B O 1
ATOM 1392 N N . TYR B 1 26 ? -10.719 21.016 7.98 1 97.06 26 TYR B N 1
ATOM 1393 C CA . TYR B 1 26 ? -11.969 20.484 8.516 1 97.06 26 TYR B CA 1
ATOM 1394 C C . TYR B 1 26 ? -13.125 21.438 8.234 1 97.06 26 TYR B C 1
ATOM 1396 O O . TYR B 1 26 ? -14.258 21.016 8.016 1 97.06 26 TYR B O 1
ATOM 1404 N N . ALA B 1 27 ? -12.805 22.734 8.188 1 97.88 27 ALA B N 1
ATOM 1405 C CA . ALA B 1 27 ? -13.82 23.734 7.883 1 97.88 27 ALA B CA 1
ATOM 1406 C C . ALA B 1 27 ? -14.391 23.531 6.48 1 97.88 27 ALA B C 1
ATOM 1408 O O . ALA B 1 27 ? -15.594 23.688 6.258 1 97.88 27 ALA B O 1
ATOM 1409 N N . GLU B 1 28 ? -13.578 23.219 5.562 1 97.81 28 GLU B N 1
ATOM 1410 C CA . GLU B 1 28 ? -14.008 22.969 4.191 1 97.81 28 GLU B CA 1
ATOM 1411 C C . GLU B 1 28 ? -14.875 21.719 4.102 1 97.81 28 GLU B C 1
ATOM 1413 O O . GLU B 1 28 ? -15.922 21.734 3.449 1 97.81 28 GLU B O 1
ATOM 1418 N N . LEU B 1 29 ? -14.43 20.656 4.758 1 97.62 29 LEU B N 1
ATOM 1419 C CA . LEU B 1 29 ? -15.211 19.438 4.793 1 97.62 29 LEU B CA 1
ATOM 1420 C C . LEU B 1 29 ? -16.578 19.672 5.426 1 97.62 29 LEU B C 1
ATOM 1422 O O . LEU B 1 29 ? -17.594 19.156 4.949 1 97.62 29 LEU B O 1
ATOM 1426 N N . ALA B 1 30 ? -16.578 20.438 6.48 1 98.06 30 ALA B N 1
ATOM 1427 C CA . ALA B 1 30 ? -17.812 20.766 7.195 1 98.06 30 ALA B CA 1
ATOM 1428 C C . ALA B 1 30 ? -18.812 21.469 6.273 1 98.06 30 ALA B C 1
ATOM 1430 O O . ALA B 1 30 ? -19.984 21.094 6.234 1 98.06 30 ALA B O 1
ATOM 1431 N N . LYS B 1 31 ? -18.344 22.438 5.516 1 97.75 31 LYS B N 1
ATOM 1432 C CA . LYS B 1 31 ? -19.172 23.203 4.594 1 97.75 31 LYS B CA 1
ATOM 1433 C C . LYS B 1 31 ? -19.781 22.297 3.521 1 97.75 31 LYS B C 1
ATOM 1435 O O . LYS B 1 31 ? -20.969 22.406 3.199 1 97.75 31 LYS B O 1
ATOM 1440 N N . ARG B 1 32 ? -19.016 21.375 3.045 1 96.88 32 ARG B N 1
ATOM 1441 C CA . ARG B 1 32 ? -19.453 20.469 1.983 1 96.88 32 ARG B CA 1
ATOM 1442 C C . ARG B 1 32 ? -20.594 19.578 2.453 1 96.88 32 ARG B C 1
ATOM 1444 O O . ARG B 1 32 ? -21.453 19.172 1.654 1 96.88 32 ARG B O 1
ATOM 1451 N N . HIS B 1 33 ? -20.625 19.328 3.756 1 97.06 33 HIS B N 1
ATOM 1452 C CA . HIS B 1 33 ? -21.562 18.312 4.23 1 97.06 33 HIS B CA 1
ATOM 1453 C C . HIS B 1 33 ? -22.578 18.922 5.203 1 97.06 33 HIS B C 1
ATOM 1455 O O . HIS B 1 33 ? -23.328 18.188 5.859 1 97.06 33 HIS B O 1
ATOM 1461 N N . GLY B 1 34 ? -22.562 20.188 5.391 1 97.25 34 GLY B N 1
ATOM 1462 C CA . GLY B 1 34 ? -23.562 20.891 6.168 1 97.25 34 GLY B CA 1
ATOM 1463 C C . GLY B 1 34 ? -23.438 20.641 7.66 1 97.25 34 GLY B C 1
ATOM 1464 O O . GLY B 1 34 ? -24.453 20.469 8.352 1 97.25 34 GLY B O 1
ATOM 1465 N N . VAL B 1 35 ? -22.266 20.484 8.148 1 97.88 35 VAL B N 1
ATOM 1466 C CA . VAL B 1 35 ? -22.016 20.328 9.57 1 97.88 35 VAL B CA 1
ATOM 1467 C C . VAL B 1 35 ? -20.984 21.359 10.039 1 97.88 35 VAL B C 1
ATOM 1469 O O . VAL B 1 35 ? -20.516 22.172 9.242 1 97.88 35 VAL B O 1
ATOM 1472 N N . SER B 1 36 ? -20.766 21.391 11.305 1 97.75 36 SER B N 1
ATOM 1473 C CA . SER B 1 36 ? -19.75 22.312 11.836 1 97.75 36 SER B CA 1
ATOM 1474 C C . SER B 1 36 ? -18.359 21.703 11.758 1 97.75 36 SER B C 1
ATOM 1476 O O . SER B 1 36 ? -18.203 20.469 11.734 1 97.75 36 SER B O 1
ATOM 1478 N N . ALA B 1 37 ? -17.359 22.562 11.773 1 97.62 37 ALA B N 1
ATOM 1479 C CA . ALA B 1 37 ? -15.977 22.094 11.844 1 97.62 37 ALA B CA 1
ATOM 1480 C C . ALA B 1 37 ? -15.75 21.266 13.109 1 97.62 37 ALA B C 1
ATOM 1482 O O . ALA B 1 37 ? -14.977 20.297 13.102 1 97.62 37 ALA B O 1
ATOM 1483 N N . GLY B 1 38 ? -16.375 21.672 14.211 1 97.88 38 GLY B N 1
ATOM 1484 C CA . GLY B 1 38 ? -16.297 20.922 15.445 1 97.88 38 GLY B CA 1
ATOM 1485 C C . GLY B 1 38 ? -16.828 19.5 15.312 1 97.88 38 GLY B C 1
ATOM 1486 O O . GLY B 1 38 ? -16.234 18.562 15.852 1 97.88 38 GLY B O 1
ATOM 1487 N N . THR B 1 39 ? -17.906 19.344 14.578 1 97.81 39 THR B N 1
ATOM 1488 C CA . THR B 1 39 ? -18.469 18.031 14.336 1 97.81 39 THR B CA 1
ATOM 1489 C C . THR B 1 39 ? -17.484 17.156 13.562 1 97.81 39 THR B C 1
ATOM 1491 O O . THR B 1 39 ? -17.281 15.984 13.898 1 97.81 39 THR B O 1
ATOM 1494 N N . VAL B 1 40 ? -16.875 17.719 12.5 1 98.38 40 VAL B N 1
ATOM 1495 C CA . VAL B 1 40 ? -15.891 16.969 11.719 1 98.38 40 VAL B CA 1
ATOM 1496 C C . VAL B 1 40 ? -14.742 16.531 12.617 1 98.38 40 VAL B C 1
ATOM 1498 O O . VAL B 1 40 ? -14.328 15.359 12.586 1 98.38 40 VAL B O 1
ATOM 1501 N N . HIS B 1 41 ? -14.273 17.422 13.43 1 98 41 HIS B N 1
ATOM 1502 C CA . HIS B 1 41 ? -13.172 17.125 14.344 1 98 41 HIS B CA 1
ATOM 1503 C C . HIS B 1 41 ? -13.523 15.969 15.266 1 98 41 HIS B C 1
ATOM 1505 O O . HIS B 1 41 ? -12.75 15.016 15.398 1 98 41 HIS B O 1
ATOM 1511 N N . VAL B 1 42 ? -14.633 16.016 15.852 1 97.88 42 VAL B N 1
ATOM 1512 C CA . VAL B 1 42 ? -15.086 15.008 16.797 1 97.88 42 VAL B CA 1
ATOM 1513 C C . VAL B 1 42 ? -15.211 13.656 16.109 1 97.88 42 VAL B C 1
ATOM 1515 O O . VAL B 1 42 ? -14.766 12.641 16.625 1 97.88 42 VAL B O 1
ATOM 1518 N N . ARG B 1 43 ? -15.82 13.695 14.883 1 98.12 43 ARG B N 1
ATOM 1519 C CA . ARG B 1 43 ? -15.992 12.453 14.141 1 98.12 43 ARG B CA 1
ATOM 1520 C C . ARG B 1 43 ? -14.648 11.828 13.781 1 98.12 43 ARG B C 1
ATOM 1522 O O . ARG B 1 43 ? -14.461 10.617 13.922 1 98.12 43 ARG B O 1
ATOM 1529 N N . VAL B 1 44 ? -13.719 12.609 13.328 1 97.94 44 VAL B N 1
ATOM 1530 C CA . VAL B 1 44 ? -12.391 12.125 12.961 1 97.94 44 VAL B CA 1
ATOM 1531 C C . VAL B 1 44 ? -11.695 11.539 14.188 1 97.94 44 VAL B C 1
ATOM 1533 O O . VAL B 1 44 ? -11.117 10.453 14.125 1 97.94 44 VAL B O 1
ATOM 1536 N N . GLU B 1 45 ? -11.797 12.25 15.305 1 97.31 45 GLU B N 1
ATOM 1537 C CA . GLU B 1 45 ? -11.18 11.773 16.531 1 97.31 45 GLU B CA 1
ATOM 1538 C C . GLU B 1 45 ? -11.797 10.453 17 1 97.31 45 GLU B C 1
ATOM 1540 O O . GLU B 1 45 ? -11.086 9.562 17.453 1 97.31 45 GLU B O 1
ATOM 1545 N N . LYS B 1 46 ? -13.039 10.336 16.875 1 97.56 46 LYS B N 1
ATOM 1546 C CA . LYS B 1 46 ? -13.719 9.094 17.234 1 97.56 46 LYS B CA 1
ATOM 1547 C C . LYS B 1 46 ? -13.25 7.941 16.344 1 97.56 46 LYS B C 1
ATOM 1549 O O . LYS B 1 46 ? -13.055 6.82 16.828 1 97.56 46 LYS B O 1
ATOM 1554 N N . MET B 1 47 ? -13.07 8.258 15.094 1 98.06 47 MET B N 1
ATOM 1555 C CA . MET B 1 47 ? -12.625 7.223 14.172 1 98.06 47 MET B CA 1
ATOM 1556 C C . MET B 1 47 ? -11.18 6.824 14.453 1 98.06 47 MET B C 1
ATOM 1558 O O . MET B 1 47 ? -10.805 5.664 14.273 1 98.06 47 MET B O 1
ATOM 1562 N N . LYS B 1 48 ? -10.367 7.73 14.883 1 97.56 48 LYS B N 1
ATOM 1563 C CA . LYS B 1 48 ? -9.016 7.406 15.32 1 97.56 48 LYS B CA 1
ATOM 1564 C C . LYS B 1 48 ? -9.039 6.496 16.547 1 97.56 48 LYS B C 1
ATOM 1566 O O . LYS B 1 48 ? -8.352 5.473 16.578 1 97.56 48 LYS B O 1
ATOM 1571 N N . GLN B 1 49 ? -9.82 6.812 17.484 1 97 49 GLN B N 1
ATOM 1572 C CA . GLN B 1 49 ? -9.922 6.055 18.734 1 97 49 GLN B CA 1
ATOM 1573 C C . GLN B 1 49 ? -10.453 4.648 18.484 1 97 49 GLN B C 1
ATOM 1575 O O . GLN B 1 49 ? -10.055 3.699 19.172 1 97 49 GLN B O 1
ATOM 1580 N N . ALA B 1 50 ? -11.289 4.609 17.516 1 96.94 50 ALA B N 1
ATOM 1581 C CA . ALA B 1 50 ? -11.891 3.32 17.188 1 96.94 50 ALA B CA 1
ATOM 1582 C C . ALA B 1 50 ? -10.945 2.469 16.359 1 96.94 50 ALA B C 1
ATOM 1584 O O . ALA B 1 50 ? -11.25 1.319 16.031 1 96.94 50 ALA B O 1
ATOM 1585 N N . GLY B 1 51 ? -9.844 3.029 15.914 1 97.19 51 GLY B N 1
ATOM 1586 C CA . GLY B 1 51 ? -8.867 2.285 15.141 1 97.19 51 GLY B CA 1
ATOM 1587 C C . GLY B 1 51 ? -9.18 2.258 13.656 1 97.19 51 GLY B C 1
ATOM 1588 O O . GLY B 1 51 ? -8.555 1.509 12.898 1 97.19 51 GLY B O 1
ATOM 1589 N N . ILE B 1 52 ? -10.188 2.992 13.242 1 98.12 52 ILE B N 1
ATOM 1590 C CA . ILE B 1 52 ? -10.547 3.07 11.828 1 98.12 52 ILE B CA 1
ATOM 1591 C C . ILE B 1 52 ? -9.484 3.875 11.07 1 98.12 52 ILE B C 1
ATOM 1593 O O . ILE B 1 52 ? -8.992 3.439 10.031 1 98.12 52 ILE B O 1
ATOM 1597 N N . ILE B 1 53 ? -9.242 5.043 11.57 1 98.25 53 ILE B N 1
ATOM 1598 C CA . ILE B 1 53 ? -8.094 5.805 11.086 1 98.25 53 ILE B CA 1
ATOM 1599 C C . ILE B 1 53 ? -6.844 5.414 11.875 1 98.25 53 ILE B C 1
ATOM 1601 O O . ILE B 1 53 ? -6.801 5.574 13.102 1 98.25 53 ILE B O 1
ATOM 1605 N N . THR B 1 54 ? -5.875 4.938 11.203 1 97.94 54 THR B N 1
ATOM 1606 C CA . THR B 1 54 ? -4.727 4.379 11.906 1 97.94 54 THR B CA 1
ATOM 1607 C C . THR B 1 54 ? -3.564 5.371 11.914 1 97.94 54 THR B C 1
ATOM 1609 O O . THR B 1 54 ? -2.576 5.168 12.625 1 97.94 54 THR B O 1
ATOM 1612 N N . GLY B 1 55 ? -3.676 6.445 11.094 1 97.62 55 GLY B N 1
ATOM 1613 C CA . GLY B 1 55 ? -2.646 7.469 11.031 1 97.62 55 GLY B CA 1
ATOM 1614 C C . GLY B 1 55 ? -2.75 8.344 9.797 1 97.62 55 GLY B C 1
ATOM 1615 O O . GLY B 1 55 ? -3.621 8.125 8.945 1 97.62 55 GLY B O 1
ATOM 1616 N N . THR B 1 56 ? -1.964 9.336 9.773 1 98.38 56 THR B N 1
ATOM 1617 C CA . THR B 1 56 ? -1.792 10.211 8.617 1 98.38 56 THR B CA 1
ATOM 1618 C C . THR B 1 56 ? -0.342 10.195 8.148 1 98.38 56 THR B C 1
ATOM 1620 O O . THR B 1 56 ? 0.574 10.469 8.922 1 98.38 56 THR B O 1
ATOM 1623 N N . GLN B 1 57 ? -0.174 9.891 6.883 1 98.62 57 GLN B N 1
ATOM 1624 C CA . GLN B 1 57 ? 1.186 9.68 6.395 1 98.62 57 GLN B CA 1
ATOM 1625 C C . GLN B 1 57 ? 1.449 10.484 5.125 1 98.62 57 GLN B C 1
ATOM 1627 O O . GLN B 1 57 ? 0.549 10.672 4.305 1 98.62 57 GLN B O 1
ATOM 1632 N N . ALA B 1 58 ? 2.699 10.945 4.988 1 98.56 58 ALA B N 1
ATOM 1633 C CA . ALA B 1 58 ? 3.168 11.43 3.691 1 98.56 58 ALA B CA 1
ATOM 1634 C C . ALA B 1 58 ? 3.502 10.273 2.758 1 98.56 58 ALA B C 1
ATOM 1636 O O . ALA B 1 58 ? 4.25 9.359 3.131 1 98.56 58 ALA B O 1
ATOM 1637 N N . MET B 1 59 ? 2.893 10.281 1.654 1 98.62 59 MET B N 1
ATOM 1638 C CA . MET B 1 59 ? 3.184 9.266 0.64 1 98.62 59 MET B CA 1
ATOM 1639 C C . MET B 1 59 ? 4.348 9.703 -0.242 1 98.62 59 MET B C 1
ATOM 1641 O O . MET B 1 59 ? 4.445 10.867 -0.623 1 98.62 59 MET B O 1
ATOM 1645 N N . VAL B 1 60 ? 5.195 8.727 -0.519 1 98.25 60 VAL B N 1
ATOM 1646 C CA . VAL B 1 60 ? 6.367 9.07 -1.32 1 98.25 60 VAL B CA 1
ATOM 1647 C C . VAL B 1 60 ? 6.391 8.219 -2.586 1 98.25 60 VAL B C 1
ATOM 1649 O O . VAL B 1 60 ? 5.852 7.105 -2.605 1 98.25 60 VAL B O 1
ATOM 1652 N N . ASP B 1 61 ? 7.008 8.734 -3.576 1 97.44 61 ASP B N 1
ATOM 1653 C CA . ASP B 1 61 ? 7.25 7.996 -4.812 1 97.44 61 ASP B CA 1
ATOM 1654 C C . ASP B 1 61 ? 8.562 7.227 -4.742 1 97.44 61 ASP B C 1
ATOM 1656 O O . ASP B 1 61 ? 9.641 7.824 -4.746 1 97.44 61 ASP B O 1
ATOM 1660 N N . PRO B 1 62 ? 8.5 5.934 -4.711 1 97.75 62 PRO B N 1
ATOM 1661 C CA . PRO B 1 62 ? 9.742 5.164 -4.613 1 97.75 62 PRO B CA 1
ATOM 1662 C C . PRO B 1 62 ? 10.727 5.492 -5.73 1 97.75 62 PRO B C 1
ATOM 1664 O O . PRO B 1 62 ? 11.938 5.598 -5.48 1 97.75 62 PRO B O 1
ATOM 1667 N N . LYS B 1 63 ? 10.289 5.699 -6.918 1 96.44 63 LYS B N 1
ATOM 1668 C CA . LYS B 1 63 ? 11.156 5.973 -8.055 1 96.44 63 LYS B CA 1
ATOM 1669 C C . LYS B 1 63 ? 11.938 7.27 -7.852 1 96.44 63 LYS B C 1
ATOM 1671 O O . LYS B 1 63 ? 13.133 7.332 -8.141 1 96.44 63 LYS B O 1
ATOM 1676 N N . SER B 1 64 ? 11.25 8.227 -7.363 1 96.12 64 SER B N 1
ATOM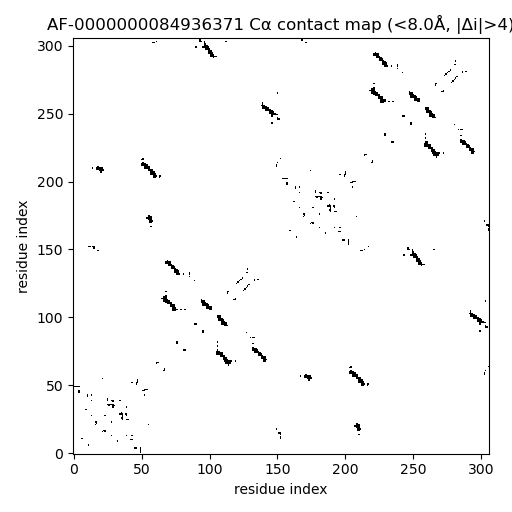 1677 C CA . SER B 1 64 ? 11.891 9.516 -7.109 1 96.12 64 SER B CA 1
ATOM 1678 C C . SER B 1 64 ? 12.938 9.406 -6.008 1 96.12 64 SER B C 1
ATOM 1680 O O . SER B 1 64 ? 13.797 10.281 -5.863 1 96.12 64 SER B O 1
ATOM 1682 N N . LEU B 1 65 ? 12.883 8.344 -5.25 1 96.19 65 LEU B N 1
ATOM 1683 C CA . LEU B 1 65 ? 13.852 8.125 -4.18 1 96.19 65 LEU B CA 1
ATOM 1684 C C . LEU B 1 65 ? 14.922 7.137 -4.621 1 96.19 65 LEU B C 1
ATOM 1686 O O . LEU B 1 65 ? 15.742 6.703 -3.807 1 96.19 65 LEU B O 1
ATOM 1690 N N . GLY B 1 66 ? 14.852 6.715 -5.84 1 96.12 66 GLY B N 1
ATOM 1691 C CA . GLY B 1 66 ? 15.914 5.902 -6.418 1 96.12 66 GLY B CA 1
ATOM 1692 C C . GLY B 1 66 ? 15.57 4.426 -6.473 1 96.12 66 GLY B C 1
ATOM 1693 O O . GLY B 1 66 ? 16.391 3.609 -6.906 1 96.12 66 GLY B O 1
ATOM 1694 N N . TYR B 1 67 ? 14.43 4.07 -6.016 1 97.94 67 TYR B N 1
ATOM 1695 C CA . TYR B 1 67 ? 13.984 2.686 -6.133 1 97.94 67 TYR B CA 1
ATOM 1696 C C . TYR B 1 67 ? 13.461 2.4 -7.535 1 97.94 67 TYR B C 1
ATOM 1698 O O . TYR B 1 67 ? 12.344 2.801 -7.879 1 97.94 67 TYR B O 1
ATOM 1706 N N . GLN B 1 68 ? 14.125 1.545 -8.211 1 97.69 68 GLN B N 1
ATOM 1707 C CA . GLN B 1 68 ? 13.805 1.368 -9.625 1 97.69 68 GLN B CA 1
ATOM 1708 C C . GLN B 1 68 ? 13.172 0.005 -9.883 1 97.69 68 GLN B C 1
ATOM 1710 O O . GLN B 1 68 ? 12.656 -0.254 -10.969 1 97.69 68 GLN B O 1
ATOM 1715 N N . VAL B 1 69 ? 13.242 -0.799 -8.852 1 98.44 69 VAL B N 1
ATOM 1716 C CA . VAL B 1 69 ? 12.781 -2.168 -9.055 1 98.44 69 VAL B CA 1
ATOM 1717 C C . VAL B 1 69 ? 11.727 -2.52 -8.008 1 98.44 69 VAL B C 1
ATOM 1719 O O . VAL B 1 69 ? 11.938 -2.311 -6.812 1 98.44 69 VAL B O 1
ATOM 1722 N N . CYS B 1 70 ? 10.633 -2.906 -8.469 1 98.69 70 CYS B N 1
ATOM 1723 C CA . CYS B 1 70 ? 9.578 -3.484 -7.648 1 98.69 70 CYS B CA 1
ATOM 1724 C C . CYS B 1 70 ? 9.289 -4.926 -8.055 1 98.69 70 CYS B C 1
ATOM 1726 O O . CYS B 1 70 ? 9.141 -5.223 -9.242 1 98.69 70 CYS B O 1
ATOM 1728 N N . CYS B 1 71 ? 9.273 -5.801 -7.113 1 98.38 71 CYS B N 1
ATOM 1729 C CA . CYS B 1 71 ? 8.93 -7.18 -7.438 1 98.38 71 CYS B CA 1
ATOM 1730 C C . CYS B 1 71 ? 8.258 -7.863 -6.25 1 98.38 71 CYS B C 1
ATOM 1732 O O . CYS B 1 71 ? 8.219 -7.309 -5.152 1 98.38 71 CYS B O 1
ATOM 1734 N N . PHE B 1 72 ? 7.73 -9.016 -6.566 1 98.12 72 PHE B N 1
ATOM 1735 C CA . PHE B 1 72 ? 7.164 -9.898 -5.555 1 98.12 72 PHE B CA 1
ATOM 1736 C C . PHE B 1 72 ? 7.961 -11.195 -5.461 1 98.12 72 PHE B C 1
ATOM 1738 O O . PHE B 1 72 ? 8.398 -11.734 -6.48 1 98.12 72 PHE B O 1
ATOM 1745 N N . ILE B 1 73 ? 8.086 -11.672 -4.258 1 98 73 ILE B N 1
ATOM 1746 C CA . ILE B 1 73 ? 8.758 -12.953 -4.059 1 98 73 ILE B CA 1
ATOM 1747 C C . ILE B 1 73 ? 7.855 -13.898 -3.273 1 98 73 ILE B C 1
ATOM 1749 O O . ILE B 1 73 ? 7.492 -13.617 -2.129 1 98 73 ILE B O 1
ATOM 1753 N N . GLY B 1 74 ? 7.434 -14.977 -3.92 1 97.44 74 GLY B N 1
ATOM 1754 C CA . GLY B 1 74 ? 6.859 -16.109 -3.205 1 97.44 74 GLY B CA 1
ATOM 1755 C C . GLY B 1 74 ? 7.902 -16.969 -2.516 1 97.44 74 GLY B C 1
ATOM 1756 O O . GLY B 1 74 ? 8.906 -17.328 -3.123 1 97.44 74 GLY B O 1
ATOM 1757 N N . ILE B 1 75 ? 7.676 -17.312 -1.284 1 98.44 75 ILE B N 1
ATOM 1758 C CA . ILE B 1 75 ? 8.641 -18.062 -0.484 1 98.44 75 ILE B CA 1
ATOM 1759 C C . ILE B 1 75 ? 7.996 -19.344 0.035 1 98.44 75 ILE B C 1
ATOM 1761 O O . ILE B 1 75 ? 6.91 -19.297 0.617 1 98.44 75 ILE B O 1
ATOM 1765 N N . ASN B 1 76 ? 8.633 -20.406 -0.221 1 98.38 76 ASN B N 1
ATOM 1766 C CA . ASN B 1 76 ? 8.273 -21.688 0.381 1 98.38 76 ASN B CA 1
ATOM 1767 C C . ASN B 1 76 ? 9.242 -22.062 1.497 1 98.38 76 ASN B C 1
ATOM 1769 O O . ASN B 1 76 ? 10.453 -22.062 1.301 1 98.38 76 ASN B O 1
ATOM 1773 N N . LEU B 1 77 ? 8.695 -22.469 2.594 1 98.25 77 LEU B N 1
ATOM 1774 C CA . LEU B 1 77 ? 9.5 -22.828 3.754 1 98.25 77 LEU B CA 1
ATOM 1775 C C . LEU B 1 77 ? 9.773 -24.328 3.779 1 98.25 77 LEU B C 1
ATOM 1777 O O . LEU B 1 77 ? 8.984 -25.109 3.252 1 98.25 77 LEU B O 1
ATOM 1781 N N . LYS B 1 78 ? 10.867 -24.703 4.398 1 97.69 78 LYS B N 1
ATOM 1782 C CA . LYS B 1 78 ? 11.195 -26.125 4.555 1 97.69 78 LYS B CA 1
ATOM 1783 C C . LYS B 1 78 ? 10.219 -26.812 5.504 1 97.69 78 LYS B C 1
ATOM 1785 O O . LYS B 1 78 ? 9.828 -27.953 5.277 1 97.69 78 LYS B O 1
ATOM 1790 N N . ALA B 1 79 ? 9.883 -26.094 6.5 1 96.44 79 ALA B N 1
ATOM 1791 C CA . ALA B 1 79 ? 8.898 -26.578 7.465 1 96.44 79 ALA B CA 1
ATOM 1792 C C . ALA B 1 79 ? 7.93 -25.469 7.875 1 96.44 79 ALA B C 1
ATOM 1794 O O . ALA B 1 79 ? 8.328 -24.312 8.047 1 96.44 79 ALA B O 1
ATOM 1795 N N . ALA B 1 80 ? 6.664 -25.906 8.148 1 89.38 80 ALA B N 1
ATOM 1796 C CA . ALA B 1 80 ? 5.629 -24.938 8.5 1 89.38 80 ALA B CA 1
ATOM 1797 C C . ALA B 1 80 ? 6.008 -24.156 9.758 1 89.38 80 ALA B C 1
ATOM 1799 O O . ALA B 1 80 ? 5.707 -22.969 9.867 1 89.38 80 ALA B O 1
ATOM 1800 N N . GLY B 1 81 ? 6.688 -24.766 10.594 1 95.19 81 GLY B N 1
ATOM 1801 C CA . GLY B 1 81 ? 7.051 -24.156 11.867 1 95.19 81 GLY B CA 1
ATOM 1802 C C . GLY B 1 81 ? 8.133 -23.109 11.734 1 95.19 81 GLY B C 1
ATOM 1803 O O . GLY B 1 81 ? 8.414 -22.375 12.688 1 95.19 81 GLY B O 1
ATOM 1804 N N . ASP B 1 82 ? 8.68 -22.891 10.57 1 97.31 82 ASP B N 1
ATOM 1805 C CA . ASP B 1 82 ? 9.797 -21.984 10.336 1 97.31 82 ASP B CA 1
ATOM 1806 C C . ASP B 1 82 ? 9.312 -20.562 10.141 1 97.31 82 ASP B C 1
ATOM 1808 O O . ASP B 1 82 ? 10.117 -19.625 10.141 1 97.31 82 ASP B O 1
ATOM 1812 N N . TYR B 1 83 ? 8.031 -20.375 10.141 1 97.31 83 TYR B N 1
ATOM 1813 C CA . TYR B 1 83 ? 7.414 -19.109 9.742 1 97.31 83 TYR B CA 1
ATOM 1814 C C . TYR B 1 83 ? 7.875 -17.969 10.648 1 97.31 83 TYR B C 1
ATOM 1816 O O . TYR B 1 83 ? 8.391 -16.969 10.172 1 97.31 83 TYR B O 1
ATOM 1824 N N . PRO B 1 84 ? 7.832 -18.109 11.984 1 97.5 84 PRO B N 1
ATOM 1825 C CA . PRO B 1 84 ? 8.219 -16.984 12.828 1 97.5 84 PRO B CA 1
ATOM 1826 C C . PRO B 1 84 ? 9.688 -16.578 12.648 1 97.5 84 PRO B C 1
ATOM 1828 O O . PRO B 1 84 ? 10.008 -15.391 12.641 1 97.5 84 PRO B O 1
ATOM 1831 N N . LYS B 1 85 ? 10.516 -17.547 12.469 1 97.94 85 LYS B N 1
ATOM 1832 C CA . LYS B 1 85 ? 11.938 -17.266 12.297 1 97.94 85 LYS B CA 1
ATOM 1833 C C . LYS B 1 85 ? 12.211 -16.531 10.992 1 97.94 85 LYS B C 1
ATOM 1835 O O . LYS B 1 85 ? 12.961 -15.562 10.969 1 97.94 85 LYS B O 1
ATOM 1840 N N . VAL B 1 86 ? 11.641 -16.984 9.938 1 98.56 86 VAL B N 1
ATOM 1841 C CA . VAL B 1 86 ? 11.836 -16.359 8.633 1 98.56 86 VAL B CA 1
ATOM 1842 C C . VAL B 1 86 ? 11.234 -14.961 8.625 1 98.56 86 VAL B C 1
ATOM 1844 O O . VAL B 1 86 ? 11.844 -14.023 8.109 1 98.56 86 VAL B O 1
ATOM 1847 N N . LEU B 1 87 ? 10.062 -14.797 9.258 1 98.44 87 LEU B N 1
ATOM 1848 C CA . LEU B 1 87 ? 9.406 -13.492 9.32 1 98.44 87 LEU B CA 1
ATOM 1849 C C . LEU B 1 87 ? 10.297 -12.477 10.031 1 98.44 87 LEU B C 1
ATOM 1851 O O . LEU B 1 87 ? 10.414 -11.336 9.586 1 98.44 87 LEU B O 1
ATOM 1855 N N . ALA B 1 88 ? 10.898 -12.867 11.094 1 98.44 88 ALA B N 1
ATOM 1856 C CA . ALA B 1 88 ? 11.781 -11.984 11.844 1 98.44 88 ALA B CA 1
ATOM 1857 C C . ALA B 1 88 ? 12.938 -11.492 10.977 1 98.44 88 ALA B C 1
ATOM 1859 O O . ALA B 1 88 ? 13.312 -10.32 11.031 1 98.44 88 ALA B O 1
ATOM 1860 N N . LYS B 1 89 ? 13.5 -12.359 10.195 1 98.56 89 LYS B N 1
ATOM 1861 C CA . LYS B 1 89 ? 14.602 -12 9.305 1 98.56 89 LYS B CA 1
ATOM 1862 C C . LYS B 1 89 ? 14.125 -11.055 8.203 1 98.56 89 LYS B C 1
ATOM 1864 O O . LYS B 1 89 ? 14.828 -10.102 7.855 1 98.56 89 LYS B O 1
ATOM 1869 N N . LEU B 1 90 ? 12.953 -11.344 7.664 1 98.81 90 LEU B N 1
ATOM 1870 C CA . LEU B 1 90 ? 12.391 -10.484 6.633 1 98.81 90 LEU B CA 1
ATOM 1871 C C . LEU B 1 90 ? 12.094 -9.086 7.188 1 98.81 90 LEU B C 1
ATOM 1873 O O . LEU B 1 90 ? 12.25 -8.094 6.48 1 98.81 90 LEU B O 1
ATOM 1877 N N . GLN B 1 91 ? 11.672 -9.016 8.453 1 98.56 91 GLN B N 1
ATOM 1878 C CA . GLN B 1 91 ? 11.375 -7.746 9.109 1 98.56 91 GLN B CA 1
ATOM 1879 C C . GLN B 1 91 ? 12.617 -6.867 9.203 1 98.56 91 GLN B C 1
ATOM 1881 O O . GLN B 1 91 ? 12.523 -5.641 9.18 1 98.56 91 GLN B O 1
ATOM 1886 N N . ALA B 1 92 ? 13.734 -7.453 9.195 1 98.25 92 ALA B N 1
ATOM 1887 C CA . ALA B 1 92 ? 15 -6.742 9.352 1 98.25 92 ALA B CA 1
ATOM 1888 C C . ALA B 1 92 ? 15.5 -6.207 8.008 1 98.25 92 ALA B C 1
ATOM 1890 O O . ALA B 1 92 ? 16.469 -5.453 7.957 1 98.25 92 ALA B O 1
ATOM 1891 N N . LEU B 1 93 ? 14.906 -6.59 6.918 1 98.44 93 LEU B N 1
ATOM 1892 C CA . LEU B 1 93 ? 15.289 -6.148 5.582 1 98.44 93 LEU B CA 1
ATOM 1893 C C . LEU B 1 93 ? 14.414 -4.984 5.125 1 98.44 93 LEU B C 1
ATOM 1895 O O . LEU B 1 93 ? 13.242 -5.176 4.785 1 98.44 93 LEU B O 1
ATOM 1899 N N . PRO B 1 94 ? 14.93 -3.783 5.02 1 97.94 94 PRO B N 1
ATOM 1900 C CA . PRO B 1 94 ? 14.117 -2.609 4.691 1 97.94 94 PRO B CA 1
ATOM 1901 C C . PRO B 1 94 ? 13.516 -2.684 3.293 1 97.94 94 PRO B C 1
ATOM 1903 O O . PRO B 1 94 ? 12.5 -2.033 3.02 1 97.94 94 PRO B O 1
ATOM 1906 N N . GLU B 1 95 ? 14.102 -3.512 2.453 1 98.62 95 GLU B N 1
ATOM 1907 C CA . GLU B 1 95 ? 13.617 -3.656 1.083 1 98.62 95 GLU B CA 1
ATOM 1908 C C . GLU B 1 95 ? 12.289 -4.402 1.043 1 98.62 95 GLU B C 1
ATOM 1910 O O . GLU B 1 95 ? 11.562 -4.34 0.046 1 98.62 95 GLU B O 1
ATOM 1915 N N . VAL B 1 96 ? 12.031 -5.168 2.129 1 98.81 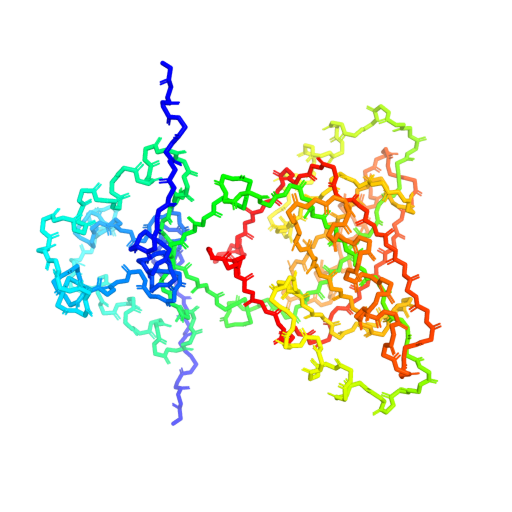96 VAL B N 1
ATOM 1916 C CA . VAL B 1 96 ? 10.742 -5.832 2.25 1 98.81 96 VAL B CA 1
ATOM 1917 C C . VAL B 1 96 ? 9.688 -4.828 2.729 1 98.81 96 VAL B C 1
ATOM 1919 O O . VAL B 1 96 ? 9.641 -4.492 3.914 1 98.81 96 VAL B O 1
ATOM 1922 N N . VAL B 1 97 ? 8.812 -4.449 1.799 1 98.75 97 VAL B N 1
ATOM 1923 C CA . VAL B 1 97 ? 7.891 -3.379 2.158 1 98.75 97 VAL B CA 1
ATOM 1924 C C . VAL B 1 97 ? 6.527 -3.971 2.514 1 98.75 97 VAL B C 1
ATOM 1926 O O . VAL B 1 97 ? 5.73 -3.336 3.207 1 98.75 97 VAL B O 1
ATOM 1929 N N . GLU B 1 98 ? 6.246 -5.168 2.041 1 98.75 98 GLU B N 1
ATOM 1930 C CA . GLU B 1 98 ? 5.078 -5.938 2.461 1 98.75 98 GLU B CA 1
ATOM 1931 C C . GLU B 1 98 ? 5.422 -7.418 2.617 1 98.75 98 GLU B C 1
ATOM 1933 O O . GLU B 1 98 ? 6.277 -7.941 1.904 1 98.75 98 GLU B O 1
ATOM 1938 N N . ALA B 1 99 ? 4.738 -8.047 3.531 1 98.75 99 ALA B N 1
ATOM 1939 C CA . ALA B 1 99 ? 4.801 -9.492 3.684 1 98.75 99 ALA B CA 1
ATOM 1940 C C . ALA B 1 99 ? 3.459 -10.055 4.152 1 98.75 99 ALA B C 1
ATOM 1942 O O . ALA B 1 99 ? 2.781 -9.445 4.98 1 98.75 99 ALA B O 1
ATOM 1943 N N . TYR B 1 100 ? 3.166 -11.195 3.66 1 98.44 100 TYR B N 1
ATOM 1944 C CA . TYR B 1 100 ? 1.899 -11.867 3.936 1 98.44 100 TYR B CA 1
ATOM 1945 C C . TYR B 1 100 ? 2.117 -13.344 4.242 1 98.44 100 TYR B C 1
ATOM 1947 O O . TYR B 1 100 ? 2.924 -14.008 3.586 1 98.44 100 TYR B O 1
ATOM 1955 N N . TYR B 1 101 ? 1.427 -13.797 5.262 1 97.88 101 TYR B N 1
ATOM 1956 C CA . TYR B 1 101 ? 1.244 -15.234 5.434 1 97.88 101 TYR B CA 1
ATOM 1957 C C . TYR B 1 101 ? 0.08 -15.742 4.594 1 97.88 101 TYR B C 1
ATOM 1959 O O . TYR B 1 101 ? -1.062 -15.32 4.781 1 97.88 101 TYR B O 1
ATOM 1967 N N . THR B 1 102 ? 0.388 -16.578 3.684 1 96.88 102 THR B N 1
ATOM 1968 C CA . THR B 1 102 ? -0.619 -16.891 2.674 1 96.88 102 THR B CA 1
ATOM 1969 C C . THR B 1 102 ? -0.958 -18.375 2.688 1 96.88 102 THR B C 1
ATOM 1971 O O . THR B 1 102 ? -0.249 -19.172 3.305 1 96.88 102 THR B O 1
ATOM 1974 N N . THR B 1 103 ? -2.139 -18.594 2.127 1 92.62 103 THR B N 1
ATOM 1975 C CA . THR B 1 103 ? -2.475 -19.969 1.733 1 92.62 103 THR B CA 1
ATOM 1976 C C . THR B 1 103 ? -2.416 -20.125 0.216 1 92.62 103 THR B C 1
ATOM 1978 O O . THR B 1 103 ? -2.461 -19.125 -0.517 1 92.62 103 THR B O 1
ATOM 1981 N N . GLY B 1 104 ? -2.072 -21.359 -0.237 1 86 104 GLY B N 1
ATOM 1982 C CA . GLY B 1 104 ? -1.869 -21.609 -1.653 1 86 104 GLY B CA 1
ATOM 1983 C C . GLY B 1 104 ? -0.49 -22.156 -1.967 1 86 104 GLY B C 1
ATOM 1984 O O . GLY B 1 104 ? 0.036 -23 -1.228 1 86 104 GLY B O 1
ATOM 1985 N N . HIS B 1 105 ? 0.049 -21.406 -2.996 1 87.88 105 HIS B N 1
ATOM 1986 C CA . HIS B 1 105 ? 1.274 -21.969 -3.553 1 87.88 105 HIS B CA 1
ATOM 1987 C C . HIS B 1 105 ? 2.484 -21.625 -2.693 1 87.88 105 HIS B C 1
ATOM 1989 O O . HIS B 1 105 ? 3.496 -22.328 -2.717 1 87.88 105 HIS B O 1
ATOM 1995 N N . TYR B 1 106 ? 2.355 -20.484 -1.945 1 95.56 106 TYR B N 1
ATOM 1996 C CA . TYR B 1 106 ? 3.494 -20 -1.171 1 95.56 106 TYR B CA 1
ATOM 1997 C C . TYR B 1 106 ? 3.154 -19.938 0.313 1 95.56 106 TYR B C 1
ATOM 1999 O O . TYR B 1 106 ? 2.012 -19.656 0.682 1 95.56 106 TYR B O 1
ATOM 2007 N N . SER B 1 107 ? 4.188 -20.141 1.131 1 97.69 107 SER B N 1
ATOM 2008 C CA . SER B 1 107 ? 4.043 -19.938 2.568 1 97.69 107 SER B CA 1
ATOM 2009 C C . SER B 1 107 ? 4.012 -18.453 2.918 1 97.69 107 SER B C 1
ATOM 2011 O O . SER B 1 107 ? 3.209 -18.016 3.748 1 97.69 107 SER B O 1
ATOM 2013 N N . ILE B 1 108 ? 4.934 -17.719 2.367 1 98.31 108 ILE B N 1
ATOM 2014 C CA . ILE B 1 108 ? 5.062 -16.281 2.559 1 98.31 108 ILE B CA 1
ATOM 2015 C C . ILE B 1 108 ? 5.113 -15.578 1.2 1 98.31 108 ILE B C 1
ATOM 2017 O O . ILE B 1 108 ? 5.762 -16.062 0.27 1 98.31 108 ILE B O 1
ATOM 2021 N N . PHE B 1 109 ? 4.445 -14.523 1.074 1 98.31 109 PHE B N 1
ATOM 2022 C CA . PHE B 1 109 ? 4.449 -13.688 -0.121 1 98.31 109 PHE B CA 1
ATOM 2023 C C . PHE B 1 109 ? 4.887 -12.266 0.213 1 98.31 109 PHE B C 1
ATOM 2025 O O . PHE B 1 109 ? 4.344 -11.641 1.127 1 98.31 109 PHE B O 1
ATOM 2032 N N . THR B 1 110 ? 5.906 -11.711 -0.454 1 98.62 110 THR B N 1
ATOM 2033 C CA . THR B 1 110 ? 6.496 -10.438 -0.065 1 98.62 110 THR B CA 1
ATOM 2034 C C . THR B 1 110 ? 6.559 -9.484 -1.256 1 98.62 110 THR B C 1
ATOM 2036 O O . THR B 1 110 ? 6.738 -9.922 -2.396 1 98.62 110 THR B O 1
ATOM 2039 N N . LYS B 1 111 ? 6.34 -8.289 -1.05 1 98.81 111 LYS B N 1
ATOM 2040 C CA . LYS B 1 111 ? 6.641 -7.215 -1.99 1 98.81 111 LYS B CA 1
ATOM 2041 C C . LYS B 1 111 ? 7.992 -6.578 -1.681 1 98.81 111 LYS B C 1
ATOM 2043 O O . LYS B 1 111 ? 8.266 -6.219 -0.534 1 98.81 111 LYS B O 1
ATOM 2048 N N . ILE B 1 112 ? 8.789 -6.375 -2.707 1 98.81 112 ILE B N 1
ATOM 2049 C CA . ILE B 1 112 ? 10.172 -5.926 -2.562 1 98.81 112 ILE B CA 1
ATOM 2050 C C . ILE B 1 112 ? 10.398 -4.668 -3.4 1 98.81 112 ILE B C 1
ATOM 2052 O O . ILE B 1 112 ? 9.93 -4.582 -4.539 1 98.81 112 ILE B O 1
ATOM 2056 N N . GLN B 1 113 ? 11.117 -3.773 -2.82 1 98.81 113 GLN B N 1
ATOM 2057 C CA . GLN B 1 113 ? 11.586 -2.588 -3.529 1 98.81 113 GLN B CA 1
ATOM 2058 C C . GLN B 1 113 ? 13.102 -2.436 -3.408 1 98.81 113 GLN B C 1
ATOM 2060 O O . GLN B 1 113 ? 13.648 -2.459 -2.303 1 98.81 113 GLN B O 1
ATOM 2065 N N . THR B 1 114 ? 13.781 -2.33 -4.523 1 98.69 114 THR B N 1
ATOM 2066 C CA . THR B 1 114 ? 15.227 -2.137 -4.527 1 98.69 114 THR B CA 1
ATOM 2067 C C . THR B 1 114 ? 15.625 -1.027 -5.496 1 98.69 114 THR B C 1
ATOM 2069 O O . THR B 1 114 ? 14.82 -0.613 -6.336 1 98.69 114 THR B O 1
ATOM 2072 N N . ARG B 1 115 ? 16.844 -0.574 -5.402 1 97.88 115 ARG B N 1
ATOM 2073 C CA . ARG B 1 115 ? 17.297 0.564 -6.188 1 97.88 115 ARG B CA 1
ATOM 2074 C C . ARG B 1 115 ? 17.719 0.13 -7.59 1 97.88 115 ARG B C 1
ATOM 2076 O O . ARG B 1 115 ? 17.766 0.949 -8.508 1 97.88 115 ARG B O 1
ATOM 2083 N N . SER B 1 116 ? 18.094 -1.18 -7.719 1 98.12 116 SER B N 1
ATOM 2084 C CA . SER B 1 116 ? 18.531 -1.719 -9 1 98.12 116 SER B CA 1
ATOM 2085 C C . SER B 1 116 ? 18.312 -3.227 -9.07 1 98.12 116 SER B C 1
ATOM 2087 O O . SER B 1 116 ? 18 -3.861 -8.062 1 98.12 116 SER B O 1
ATOM 2089 N N . ILE B 1 117 ? 18.469 -3.725 -10.266 1 97.88 117 ILE B N 1
ATOM 2090 C CA . ILE B 1 117 ? 18.375 -5.164 -10.469 1 97.88 117 ILE B CA 1
ATOM 2091 C C . ILE B 1 117 ? 19.516 -5.863 -9.742 1 97.88 117 ILE B C 1
ATOM 2093 O O . ILE B 1 117 ? 19.344 -6.949 -9.18 1 97.88 117 ILE B O 1
ATOM 2097 N N . ASP B 1 118 ? 20.688 -5.203 -9.75 1 98.5 118 ASP B N 1
ATOM 2098 C CA . ASP B 1 118 ? 21.828 -5.758 -9.031 1 98.5 118 ASP B CA 1
ATOM 2099 C C . ASP B 1 118 ? 21.547 -5.855 -7.531 1 98.5 118 ASP B C 1
ATOM 2101 O O . ASP B 1 118 ? 21.859 -6.859 -6.898 1 98.5 118 ASP B O 1
ATOM 2105 N N . ALA B 1 119 ? 20.969 -4.805 -6.98 1 98.5 119 ALA B N 1
ATOM 2106 C CA . ALA B 1 119 ? 20.594 -4.812 -5.57 1 98.5 119 ALA B CA 1
ATOM 2107 C C . ALA B 1 119 ? 19.578 -5.914 -5.281 1 98.5 119 ALA B C 1
ATOM 2109 O O . ALA B 1 119 ? 19.641 -6.586 -4.25 1 98.5 119 ALA B O 1
ATOM 2110 N N . LEU B 1 120 ? 18.656 -6.105 -6.207 1 98.62 120 LEU B N 1
ATOM 2111 C CA . LEU B 1 120 ? 17.688 -7.188 -6.074 1 98.62 120 LEU B CA 1
ATOM 2112 C C . LEU B 1 120 ? 18.375 -8.547 -6.078 1 98.62 120 LEU B C 1
ATOM 2114 O O . LEU B 1 120 ? 18.094 -9.391 -5.23 1 98.62 120 LEU B O 1
ATOM 2118 N N . HIS B 1 121 ? 19.219 -8.68 -7.043 1 98.19 121 HIS B N 1
ATOM 2119 C CA . HIS B 1 121 ? 19.969 -9.93 -7.121 1 98.19 121 HIS B CA 1
ATOM 2120 C C . HIS B 1 121 ? 20.688 -10.227 -5.805 1 98.19 121 HIS B C 1
ATOM 2122 O O . HIS B 1 121 ? 20.594 -11.336 -5.277 1 98.19 121 HIS B O 1
ATOM 2128 N N . HIS B 1 122 ? 21.375 -9.258 -5.266 1 98.56 122 HIS B N 1
ATOM 2129 C CA . HIS B 1 122 ? 22.094 -9.422 -4.004 1 98.56 122 HIS B CA 1
ATOM 2130 C C . HIS B 1 122 ? 21.141 -9.781 -2.869 1 98.56 122 HIS B C 1
ATOM 2132 O O . HIS B 1 122 ? 21.406 -10.719 -2.109 1 98.56 122 HIS B O 1
ATOM 2138 N N . LEU B 1 123 ? 20.062 -9.055 -2.744 1 98.75 123 LEU B N 1
ATOM 2139 C CA . LEU B 1 123 ? 19.062 -9.305 -1.705 1 98.75 123 LEU B CA 1
ATOM 2140 C C . LEU B 1 123 ? 18.516 -10.719 -1.811 1 98.75 123 LEU B C 1
ATOM 2142 O O . LEU B 1 123 ? 18.453 -11.445 -0.813 1 98.75 123 LEU B O 1
ATOM 2146 N N . LEU B 1 124 ? 18.141 -11.109 -3.039 1 98.56 124 LEU B N 1
ATOM 2147 C CA . LEU B 1 124 ? 17.5 -12.391 -3.283 1 98.56 124 LEU B CA 1
ATOM 2148 C C . LEU B 1 124 ? 18.438 -13.547 -2.969 1 98.56 124 LEU B C 1
ATOM 2150 O O . LEU B 1 124 ? 18.094 -14.445 -2.205 1 98.56 124 LEU B O 1
ATOM 2154 N N . VAL B 1 125 ? 19.625 -13.43 -3.494 1 98.25 125 VAL B N 1
ATOM 2155 C CA . VAL B 1 125 ? 20.562 -14.547 -3.434 1 98.25 125 VAL B CA 1
ATOM 2156 C C . VAL B 1 125 ? 21.25 -14.57 -2.072 1 98.25 125 VAL B C 1
ATOM 2158 O O . VAL B 1 125 ? 21.297 -15.617 -1.412 1 98.25 125 VAL B O 1
ATOM 2161 N N . ASN B 1 126 ? 21.656 -13.414 -1.549 1 98.5 126 ASN B N 1
ATOM 2162 C CA . ASN B 1 126 ? 22.562 -13.391 -0.404 1 98.5 126 ASN B CA 1
ATOM 2163 C C . ASN B 1 126 ? 21.797 -13.156 0.901 1 98.5 126 ASN B C 1
ATOM 2165 O O . ASN B 1 126 ? 22.344 -13.375 1.985 1 98.5 126 ASN B O 1
ATOM 2169 N N . GLN B 1 127 ? 20.609 -12.719 0.826 1 98.56 127 GLN B N 1
ATOM 2170 C C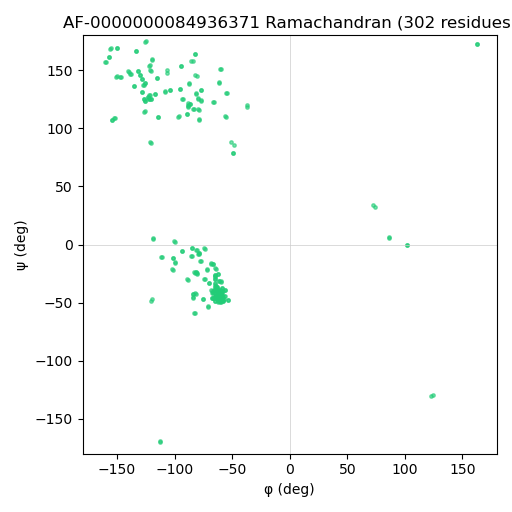A . GLN B 1 127 ? 19.922 -12.414 2.072 1 98.56 127 GLN B CA 1
ATOM 2171 C C . GLN B 1 127 ? 18.656 -13.266 2.225 1 98.56 127 GLN B C 1
ATOM 2173 O O . GLN B 1 127 ? 18.484 -13.945 3.24 1 98.56 127 GLN B O 1
ATOM 2178 N N . ILE B 1 128 ? 17.891 -13.336 1.201 1 98.75 128 ILE B N 1
ATOM 2179 C CA . ILE B 1 128 ? 16.625 -14.055 1.321 1 98.75 128 ILE B CA 1
ATOM 2180 C C . ILE B 1 128 ? 16.844 -15.547 1.127 1 98.75 128 ILE B C 1
ATOM 2182 O O . ILE B 1 128 ? 16.562 -16.344 2.021 1 98.75 128 ILE B O 1
ATOM 2186 N N . GLN B 1 129 ? 17.359 -15.922 0.011 1 98.31 129 GLN B N 1
ATOM 2187 C CA . GLN B 1 129 ? 17.547 -17.344 -0.286 1 98.31 129 GLN B CA 1
ATOM 2188 C C . GLN B 1 129 ? 18.625 -17.953 0.612 1 98.31 129 GLN B C 1
ATOM 2190 O O . GLN B 1 129 ? 18.719 -19.172 0.72 1 98.31 129 GLN B O 1
ATOM 2195 N N . ALA B 1 130 ? 19.422 -17.109 1.245 1 98.19 130 ALA B N 1
ATOM 2196 C CA . ALA B 1 130 ? 20.453 -17.578 2.162 1 98.19 130 ALA B CA 1
ATOM 2197 C C . ALA B 1 130 ? 19.859 -17.984 3.508 1 98.19 130 ALA B C 1
ATOM 2199 O O . ALA B 1 130 ? 20.531 -18.609 4.328 1 98.19 130 ALA B O 1
ATOM 2200 N N . ILE B 1 131 ? 18.641 -17.625 3.789 1 98.19 131 ILE B N 1
ATOM 2201 C CA . ILE B 1 131 ? 17.969 -18.047 5.016 1 98.19 131 ILE B CA 1
ATOM 2202 C C . ILE B 1 131 ? 17.75 -19.562 4.984 1 98.19 131 ILE B C 1
ATOM 2204 O O . ILE B 1 131 ? 17.047 -20.078 4.105 1 98.19 131 ILE B O 1
ATOM 2208 N N . PRO B 1 132 ? 18.234 -20.297 5.934 1 98 132 PRO B N 1
ATOM 2209 C CA . PRO B 1 132 ? 18.266 -21.766 5.855 1 98 132 PRO B CA 1
ATOM 2210 C C . PRO B 1 132 ? 16.875 -22.391 5.836 1 98 132 PRO B C 1
ATOM 2212 O O . PRO B 1 132 ? 16.688 -23.469 5.277 1 98 132 PRO B O 1
ATOM 2215 N N . GLN B 1 133 ? 15.938 -21.688 6.395 1 98.5 133 GLN B N 1
ATOM 2216 C CA . GLN B 1 133 ? 14.586 -22.234 6.543 1 98.5 133 GLN B CA 1
ATOM 2217 C C . GLN B 1 133 ? 13.797 -22.109 5.246 1 98.5 133 GLN B C 1
ATOM 2219 O O . GLN B 1 133 ? 12.695 -22.641 5.125 1 98.5 133 GLN B O 1
ATOM 2224 N N . ILE B 1 134 ? 14.344 -21.469 4.199 1 98.62 134 ILE B N 1
ATOM 2225 C CA . ILE B 1 134 ? 13.641 -21.25 2.941 1 98.62 134 ILE B CA 1
ATOM 2226 C C . ILE B 1 134 ? 13.961 -22.375 1.97 1 98.62 134 ILE B C 1
ATOM 2228 O O . ILE B 1 134 ? 15.133 -22.656 1.699 1 98.62 134 ILE B O 1
ATOM 2232 N N . GLN B 1 135 ? 12.891 -22.969 1.506 1 98.38 135 GLN B N 1
ATOM 2233 C CA . GLN B 1 135 ? 13.016 -24.078 0.568 1 98.38 135 GLN B CA 1
ATOM 2234 C C . GLN B 1 135 ? 13.18 -23.578 -0.863 1 98.38 135 GLN B C 1
ATOM 2236 O O . GLN B 1 135 ? 14.008 -24.094 -1.617 1 98.38 135 GLN B O 1
ATOM 2241 N N . SER B 1 136 ? 12.43 -22.672 -1.277 1 98.06 136 SER B N 1
ATOM 2242 C CA . SER B 1 136 ? 12.453 -22.141 -2.641 1 98.06 136 SER B CA 1
ATOM 2243 C C . SER B 1 136 ? 11.805 -20.766 -2.721 1 98.06 136 SER B C 1
ATOM 2245 O O . SER B 1 136 ? 11.086 -20.359 -1.807 1 98.06 136 SER B O 1
ATOM 2247 N N . THR B 1 137 ? 12.148 -20.031 -3.695 1 97.81 137 THR B N 1
ATOM 2248 C CA . THR B 1 137 ? 11.562 -18.734 -3.965 1 97.81 137 THR B CA 1
ATOM 2249 C C . THR B 1 137 ? 11.156 -18.609 -5.43 1 97.81 137 THR B C 1
ATOM 2251 O O . THR B 1 137 ? 11.727 -19.281 -6.297 1 97.81 137 THR B O 1
ATOM 2254 N N . GLU B 1 138 ? 10.133 -17.844 -5.688 1 96.56 138 GLU B N 1
ATOM 2255 C CA . GLU B 1 138 ? 9.703 -17.438 -7.023 1 96.56 138 GLU B CA 1
ATOM 2256 C C . GLU B 1 138 ? 9.539 -15.922 -7.105 1 96.56 138 GLU B C 1
ATOM 2258 O O . GLU B 1 138 ? 8.906 -15.312 -6.234 1 96.56 138 GLU B O 1
ATOM 2263 N N . THR B 1 139 ? 10.148 -15.375 -8.172 1 97 139 THR B N 1
ATOM 2264 C CA . THR B 1 139 ? 10.133 -13.922 -8.305 1 97 139 THR B CA 1
ATOM 2265 C C . THR B 1 139 ? 9.203 -13.484 -9.43 1 97 139 THR B C 1
ATOM 2267 O O . THR B 1 139 ? 9.234 -14.047 -10.523 1 97 139 THR B O 1
ATOM 2270 N N . LEU B 1 140 ? 8.352 -12.531 -9.133 1 96.5 140 LEU B N 1
ATOM 2271 C CA . LEU B 1 140 ? 7.516 -11.844 -10.109 1 96.5 140 LEU B CA 1
ATOM 2272 C C . LEU B 1 140 ? 7.898 -10.367 -10.211 1 96.5 140 LEU B C 1
ATOM 2274 O O . LEU B 1 140 ? 7.652 -9.594 -9.289 1 96.5 140 LEU B O 1
ATOM 2278 N N . LEU B 1 141 ? 8.492 -10.016 -11.336 1 97.75 141 LEU B N 1
ATOM 2279 C CA . LEU B 1 141 ? 8.93 -8.633 -11.516 1 97.75 141 LEU B CA 1
ATOM 2280 C C . LEU B 1 141 ? 7.758 -7.754 -11.945 1 97.75 141 LEU B C 1
ATOM 2282 O O . LEU B 1 141 ? 7.004 -8.109 -12.859 1 97.75 141 LEU B O 1
ATOM 2286 N N . SER B 1 142 ? 7.547 -6.625 -11.305 1 98.31 142 SER B N 1
ATOM 2287 C CA . SER B 1 142 ? 6.539 -5.645 -11.695 1 98.31 142 SER B CA 1
ATOM 2288 C C . SER B 1 142 ? 7.102 -4.645 -12.703 1 98.31 142 SER B C 1
ATOM 2290 O O . SER B 1 142 ? 8.055 -3.92 -12.398 1 98.31 142 SER B O 1
ATOM 2292 N N . LEU B 1 143 ? 6.547 -4.605 -13.82 1 97.06 143 LEU B N 1
ATOM 2293 C CA . LEU B 1 143 ? 6.969 -3.646 -14.836 1 97.06 143 LEU B CA 1
ATOM 2294 C C . LEU B 1 143 ? 6.191 -2.34 -14.703 1 97.06 143 LEU B C 1
ATOM 2296 O O . LEU B 1 143 ? 6.695 -1.274 -15.062 1 97.06 143 LEU B O 1
ATOM 2300 N N . GLN B 1 144 ? 5.016 -2.443 -14.227 1 96.94 144 GLN B N 1
ATOM 2301 C CA . GLN B 1 144 ? 4.121 -1.309 -14.023 1 96.94 144 GLN B CA 1
ATOM 2302 C C . GLN B 1 144 ? 3.158 -1.562 -12.867 1 96.94 144 GLN B C 1
ATOM 2304 O O . GLN B 1 144 ? 2.719 -2.693 -12.656 1 96.94 144 GLN B O 1
ATOM 2309 N N . GLN B 1 145 ? 2.859 -0.536 -12.156 1 97.75 145 GLN B N 1
ATOM 2310 C CA . GLN B 1 145 ? 1.839 -0.575 -11.117 1 97.75 145 GLN B CA 1
ATOM 2311 C C . GLN B 1 145 ? 0.729 0.433 -11.398 1 97.75 145 GLN B C 1
ATOM 2313 O O . GLN B 1 145 ? 0.718 1.527 -10.828 1 97.75 145 GLN B O 1
ATOM 2318 N N . PRO B 1 146 ? -0.257 0.044 -12.141 1 98.06 146 PRO B N 1
ATOM 2319 C CA . PRO B 1 146 ? -1.253 1.018 -12.594 1 98.06 146 PRO B CA 1
ATOM 2320 C C . PRO B 1 146 ? -2.309 1.32 -11.531 1 98.06 146 PRO B C 1
ATOM 2322 O O . PRO B 1 146 ? -3.035 2.311 -11.648 1 98.06 146 PRO B O 1
ATOM 2325 N N . ILE B 1 147 ? -2.533 0.436 -10.594 1 98.38 147 ILE B N 1
ATOM 2326 C CA . ILE B 1 147 ? -3.533 0.659 -9.555 1 98.38 147 ILE B CA 1
ATOM 2327 C C . ILE B 1 147 ? -2.873 0.596 -8.18 1 98.38 147 ILE B C 1
ATOM 2329 O O . ILE B 1 147 ? -2.135 -0.345 -7.879 1 98.38 147 ILE B O 1
ATOM 2333 N N . GLN B 1 148 ? -3.066 1.535 -7.359 1 97.94 148 GLN B N 1
ATOM 2334 C CA . GLN B 1 148 ? -2.662 1.63 -5.961 1 97.94 148 GLN B CA 1
ATOM 2335 C C . GLN B 1 148 ? -3.611 2.531 -5.176 1 97.94 148 GLN B C 1
ATOM 2337 O O . GLN B 1 148 ? -3.621 3.75 -5.367 1 97.94 148 GLN B O 1
ATOM 2342 N N . ARG B 1 149 ? -4.406 1.928 -4.312 1 97.94 149 ARG B N 1
ATOM 2343 C CA . ARG B 1 149 ? -5.371 2.717 -3.553 1 97.94 149 ARG B CA 1
ATOM 2344 C C . ARG B 1 149 ? -5.773 2 -2.268 1 97.94 149 ARG B C 1
ATOM 2346 O O . ARG B 1 149 ? -5.535 0.799 -2.119 1 97.94 149 ARG B O 1
ATOM 2353 N N . GLN B 1 150 ? -6.324 2.746 -1.328 1 98.19 150 GLN B N 1
ATOM 2354 C CA . GLN B 1 150 ? -6.887 2.164 -0.115 1 98.19 150 GLN B CA 1
ATOM 2355 C C . GLN B 1 150 ? -8.305 1.65 -0.36 1 98.19 150 GLN B C 1
ATOM 2357 O O . GLN B 1 150 ? -8.914 1.958 -1.387 1 98.19 150 GLN B O 1
ATOM 2362 N N . VAL B 1 151 ? -8.797 0.847 0.51 1 98.38 151 VAL B N 1
ATOM 2363 C CA . VAL B 1 151 ? -10.172 0.361 0.425 1 98.38 151 VAL B CA 1
ATOM 2364 C C . VAL B 1 151 ? -11.141 1.539 0.48 1 98.38 151 VAL B C 1
ATOM 2366 O O . VAL B 1 151 ? -10.852 2.562 1.103 1 98.38 151 VAL B O 1
ATOM 2369 N N . THR B 1 152 ? -12.219 1.331 -0.144 1 97.19 152 THR B N 1
ATOM 2370 C CA . THR B 1 152 ? -13.266 2.34 -0.109 1 97.19 152 THR B CA 1
ATOM 2371 C C . THR B 1 152 ? -14.055 2.258 1.197 1 97.19 152 THR B C 1
ATOM 2373 O O . THR B 1 152 ? -14.547 1.188 1.563 1 97.19 152 THR B O 1
ATOM 2376 N N . PRO B 1 153 ? -14.117 3.434 1.869 1 96.06 153 PRO B N 1
ATOM 2377 C CA . PRO B 1 153 ? -14.883 3.391 3.115 1 96.06 153 PRO B CA 1
ATOM 2378 C C . PRO B 1 153 ? -16.359 3.055 2.891 1 96.06 153 PRO B C 1
ATOM 2380 O O . PRO B 1 153 ? -16.891 3.297 1.805 1 96.06 153 PRO B O 1
#

Foldseek 3Di:
DLPQDDDDPLLLVLVVVCQVPVPPQLCVSCVVVVHHSVVSVVSVVSCCSSCNDVDDDDDDDLVVVQFDWKKKKFWAFPDLVCVVVLVVLLVVDPQFPDKDCDDDDGRMMTMGIDNDPVRVVCCVPPRNVPPPGTDDMDMGTDPDDPDDGDDRD/DLPQDDDDPLLLVLVVVCQVPVPPQLCVSCVVVVHHSVVSVVSVVSCCSSCNDVDDDDDDDLVVVQFDWKKKKFWAFPDLVCVVVLVVLLVVDPQFPDKDQDDDDGRMMTMGIDNDPVRVVCCVPPRNVVPPGTDDMDMGTDPDDPDDGDDRD

Solvent-accessible surface area (backbone atoms only — not comparable to full-atom values): 16309 Å² total; per-residue (Å²): 125,85,66,87,75,77,78,51,71,67,53,34,51,51,48,51,49,22,46,70,35,47,75,62,54,49,56,58,57,11,62,76,68,74,50,48,39,67,54,44,50,52,52,52,50,49,34,38,75,58,46,32,38,71,45,38,25,40,38,64,35,53,57,71,71,47,32,70,34,42,32,34,39,36,30,31,54,69,44,84,84,41,50,68,64,53,49,54,55,47,71,72,35,70,40,51,26,28,31,26,40,34,46,71,92,29,48,32,41,31,36,37,48,28,58,33,69,67,52,41,49,48,43,46,57,67,52,53,63,56,36,85,54,48,62,47,74,47,72,33,43,45,78,40,69,86,38,79,55,75,74,78,106,124,86,66,86,75,77,77,51,71,67,53,34,51,51,48,50,49,23,46,69,33,48,75,62,54,48,57,58,56,11,62,77,68,75,50,49,40,67,54,44,51,50,52,52,51,51,34,38,75,57,45,32,38,71,46,39,24,40,39,65,34,53,57,71,71,48,33,69,34,43,32,34,39,36,30,31,54,69,44,83,84,41,50,67,64,54,49,55,58,49,68,70,35,71,41,50,26,29,32,26,38,34,44,71,93,30,48,33,42,30,35,36,47,27,57,33,69,67,52,40,49,47,44,46,57,68,52,52,63,56,37,83,55,48,62,48,74,46,71,36,42,44,79,40,68,86,40,78,56,74,76,76,105